Protein AF-A5DHB1-F1 (afdb_monomer_lite)

Foldseek 3Di:
DEAAAAAADPVRVVVVCVPDPDDPDPPPDDPRNHHDHVGPLVVLLVQLVVQLVCCVVPVVVQQQHKDKYKHQDPVSVVSNVVSVVVCVVVLSFVDKAKAWDDDPPDPRIMIMIMTGRYPNDDPPPDGPDWPFDQQVPCPVQLVVVVVVLVVVCCVLCVVWPWDWDDDPFKTKTKTQDLCLDPVNVVCVVVSHDDDGHPIWIWMDGNTGIDGPDHDDVVSVVSVVVSSVVSSVVVVVVVVVVVVPDPDDDDDDDDDDD

Structure (mmCIF, N/CA/C/O backbone):
data_AF-A5DHB1-F1
#
_entry.id   AF-A5DHB1-F1
#
loop_
_atom_site.group_PDB
_atom_site.id
_atom_site.type_symbol
_atom_site.label_atom_id
_atom_site.label_alt_id
_atom_site.label_comp_id
_atom_site.label_asym_id
_atom_site.label_entity_id
_atom_site.label_seq_id
_atom_site.pdbx_PDB_ins_code
_atom_site.Cartn_x
_atom_site.Cartn_y
_atom_site.Cartn_z
_atom_site.occupancy
_atom_site.B_iso_or_equiv
_atom_site.auth_seq_id
_atom_site.auth_comp_id
_atom_site.auth_asym_id
_atom_site.auth_atom_id
_atom_site.pdbx_PDB_model_num
ATOM 1 N N . MET A 1 1 ? -12.500 7.933 2.854 1.00 89.75 1 MET A N 1
ATOM 2 C CA . MET A 1 1 ? -11.060 8.188 3.072 1.00 89.75 1 MET A CA 1
ATOM 3 C C . MET A 1 1 ? -10.848 8.596 4.517 1.00 89.75 1 MET A C 1
ATOM 5 O O . MET A 1 1 ? -11.745 9.217 5.072 1.00 89.75 1 MET A O 1
ATOM 9 N N . CYS A 1 2 ? -9.705 8.264 5.112 1.00 93.06 2 CYS A N 1
ATOM 10 C CA . CYS A 1 2 ? -9.380 8.614 6.493 1.00 93.06 2 CYS A CA 1
ATOM 11 C C . CYS A 1 2 ? -7.893 8.984 6.638 1.00 93.06 2 CYS A C 1
ATOM 13 O O . CYS A 1 2 ? -7.046 8.437 5.930 1.00 93.06 2 CYS A O 1
ATOM 15 N N . ASN A 1 3 ? -7.576 9.901 7.551 1.00 92.69 3 ASN A N 1
ATOM 16 C CA . ASN A 1 3 ? -6.234 10.062 8.101 1.00 92.69 3 ASN A CA 1
ATOM 17 C C . ASN A 1 3 ? -6.285 9.564 9.555 1.00 92.69 3 ASN A C 1
ATOM 19 O O . ASN A 1 3 ? -6.873 10.260 10.380 1.00 92.69 3 ASN A O 1
ATOM 23 N N . PRO A 1 4 ? -5.767 8.362 9.850 1.00 93.62 4 PRO A N 1
ATOM 24 C CA .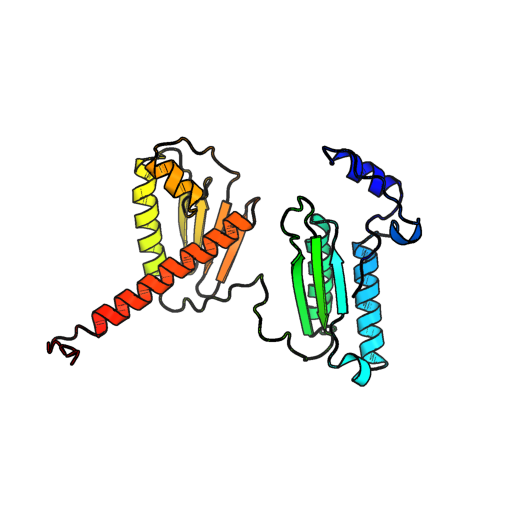 PRO A 1 4 ? -5.973 7.726 11.143 1.00 93.62 4 PRO A CA 1
ATOM 25 C C . PRO A 1 4 ? -5.082 8.362 12.219 1.00 93.62 4 PRO A C 1
ATOM 27 O O . PRO A 1 4 ? -4.041 8.934 11.881 1.00 93.62 4 PRO A O 1
ATOM 30 N N . PRO A 1 5 ? -5.420 8.208 13.510 1.00 93.69 5 PRO A N 1
ATOM 31 C CA . PRO A 1 5 ? -4.483 8.486 14.589 1.00 93.69 5 PRO A CA 1
ATOM 32 C C . PRO A 1 5 ? -3.247 7.590 14.460 1.00 93.69 5 PRO A C 1
ATOM 34 O O . PRO A 1 5 ? -3.352 6.393 14.185 1.00 93.69 5 PRO A O 1
ATOM 37 N N . PHE A 1 6 ? -2.051 8.163 14.611 1.00 88.88 6 PHE A N 1
ATOM 38 C CA . PHE A 1 6 ? -0.815 7.434 14.300 1.00 88.88 6 PHE A CA 1
ATOM 39 C C . PHE A 1 6 ? -0.309 6.574 15.455 1.00 88.88 6 PHE A C 1
ATOM 41 O O . PHE A 1 6 ? 0.291 5.522 15.219 1.00 88.88 6 PHE A O 1
ATOM 48 N N . TYR A 1 7 ? -0.516 7.032 16.685 1.00 90.31 7 TYR A N 1
ATOM 49 C CA . TYR A 1 7 ? 0.179 6.516 17.857 1.00 90.31 7 TYR A CA 1
ATOM 50 C C . TYR A 1 7 ? -0.763 5.716 18.748 1.00 90.31 7 TYR A C 1
ATOM 52 O O . TYR A 1 7 ? -1.957 5.993 18.807 1.00 90.31 7 TYR A O 1
ATOM 60 N N . ALA A 1 8 ? -0.226 4.729 19.461 1.00 89.69 8 ALA A N 1
ATOM 61 C CA . ALA A 1 8 ? -1.024 3.983 20.433 1.00 89.69 8 ALA A CA 1
ATOM 62 C C . ALA A 1 8 ? -1.360 4.826 21.677 1.00 89.69 8 ALA A C 1
ATOM 64 O O . ALA A 1 8 ? -2.456 4.763 22.221 1.00 89.69 8 ALA A O 1
ATOM 65 N N . ASN A 1 9 ? -0.380 5.607 22.131 1.00 89.62 9 ASN A N 1
ATOM 66 C CA . ASN A 1 9 ? -0.419 6.438 23.329 1.00 89.62 9 ASN A CA 1
ATOM 67 C C . ASN A 1 9 ? 0.766 7.427 23.306 1.00 89.62 9 ASN A C 1
ATOM 69 O O . ASN A 1 9 ? 1.543 7.469 22.342 1.00 89.62 9 ASN A O 1
ATOM 73 N N . SER A 1 10 ? 0.909 8.226 24.367 1.00 88.19 10 SER A N 1
ATOM 74 C CA . SER A 1 10 ? 2.004 9.191 24.532 1.00 88.19 10 SER A CA 1
ATOM 75 C C . SER A 1 10 ? 3.393 8.554 24.479 1.00 88.19 10 SER A C 1
ATOM 77 O O . SER A 1 10 ? 4.313 9.163 23.933 1.00 88.19 10 SER A O 1
ATOM 79 N N . ASP A 1 11 ? 3.545 7.334 24.993 1.00 84.06 11 ASP A N 1
ATOM 80 C CA . ASP A 1 11 ? 4.838 6.648 25.058 1.00 84.06 11 ASP A CA 1
ATOM 81 C C . ASP A 1 11 ? 5.291 6.194 23.666 1.00 84.06 11 ASP A C 1
ATOM 83 O O . ASP A 1 11 ? 6.444 6.396 23.293 1.00 84.06 11 ASP A O 1
ATOM 87 N N . ASP A 1 12 ? 4.374 5.678 22.840 1.00 79.06 12 ASP A N 1
ATOM 88 C CA . ASP A 1 12 ? 4.650 5.338 21.436 1.00 79.06 12 ASP A CA 1
ATOM 89 C C . ASP A 1 12 ? 5.078 6.579 20.631 1.00 79.06 12 ASP A C 1
ATOM 91 O O . ASP A 1 12 ? 6.031 6.532 19.844 1.00 79.06 12 ASP A O 1
ATOM 95 N N . LEU A 1 13 ? 4.433 7.728 20.867 1.00 84.44 13 LEU A N 1
ATOM 96 C CA . LEU A 1 13 ? 4.868 9.006 20.298 1.00 84.44 13 LEU A CA 1
ATOM 97 C C . LEU A 1 13 ? 6.278 9.383 20.777 1.00 84.44 13 LEU A C 1
ATOM 99 O O . LEU A 1 13 ? 7.116 9.773 19.955 1.00 84.44 13 LEU 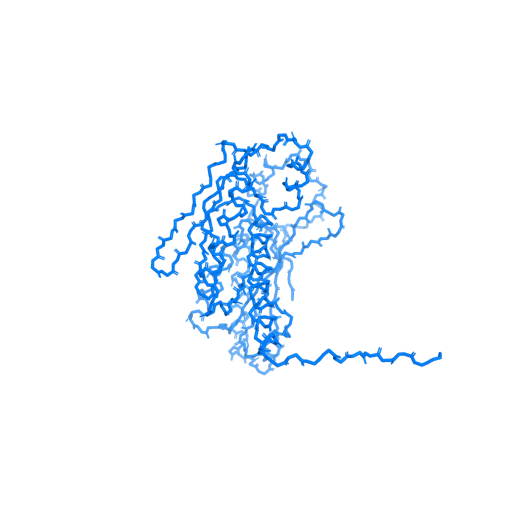A O 1
ATOM 103 N N . TYR A 1 14 ? 6.543 9.267 22.079 1.00 80.81 14 TYR A N 1
ATOM 104 C CA . TYR A 1 14 ? 7.833 9.598 22.677 1.00 80.81 14 TYR A CA 1
ATOM 105 C C . TYR A 1 14 ? 8.960 8.724 22.114 1.00 80.81 14 TYR A C 1
ATOM 107 O O . TYR A 1 14 ? 9.941 9.262 21.597 1.00 80.81 14 TYR A O 1
ATOM 115 N N . GLU A 1 15 ? 8.807 7.401 22.098 1.00 74.25 15 GLU A N 1
ATOM 116 C CA . GLU A 1 15 ? 9.799 6.477 21.537 1.00 74.25 15 GLU A CA 1
ATOM 117 C C . GLU A 1 15 ? 10.091 6.779 20.065 1.00 74.25 15 GLU A C 1
ATOM 119 O O . GLU A 1 15 ? 11.245 6.849 19.643 1.00 74.25 15 GLU A O 1
ATOM 124 N N . ARG A 1 16 ? 9.057 7.063 19.269 1.00 73.31 16 ARG A N 1
ATOM 125 C CA . ARG A 1 16 ? 9.223 7.421 17.852 1.00 73.31 16 ARG A CA 1
ATOM 126 C C . ARG A 1 16 ? 9.871 8.781 17.649 1.00 73.31 16 ARG A C 1
ATOM 128 O O . ARG A 1 16 ? 10.469 9.010 16.596 1.00 73.31 16 ARG A O 1
ATOM 135 N N . SER A 1 17 ? 9.743 9.691 18.612 1.00 74.12 17 SER A N 1
ATOM 136 C CA . SER A 1 17 ? 10.384 11.003 18.554 1.00 74.12 17 SER A CA 1
ATOM 137 C C . SER A 1 17 ? 11.907 10.903 18.686 1.00 74.12 17 SER A C 1
ATOM 139 O O . SER A 1 17 ? 12.605 11.666 18.024 1.00 74.12 17 SER A O 1
ATOM 141 N N . LYS A 1 18 ? 12.426 9.896 19.409 1.00 71.88 18 LYS A N 1
ATOM 142 C CA . LYS A 1 18 ? 13.873 9.656 19.580 1.00 71.88 18 LYS A CA 1
ATOM 143 C C . LYS A 1 18 ? 14.604 9.380 18.264 1.00 71.88 18 LYS A C 1
ATOM 145 O O . LYS A 1 18 ? 15.783 9.684 18.139 1.00 71.88 18 LYS A O 1
ATOM 150 N N . PHE A 1 19 ? 13.904 8.830 17.272 1.00 65.56 19 PHE A N 1
ATOM 151 C CA . PHE A 1 19 ? 14.464 8.510 15.954 1.00 65.56 19 PHE A CA 1
ATOM 152 C C . PHE A 1 19 ? 14.357 9.664 14.943 1.00 65.56 19 PHE A C 1
ATOM 154 O O . PHE A 1 19 ? 14.727 9.500 13.778 1.00 65.56 19 PHE A O 1
ATOM 161 N N . LYS A 1 20 ? 13.817 10.823 15.343 1.00 65.31 20 LYS A N 1
ATOM 162 C CA . LYS A 1 20 ? 13.715 12.008 14.485 1.00 65.31 20 LYS A CA 1
ATOM 163 C C . LYS A 1 20 ? 14.906 12.930 14.755 1.00 65.31 20 LYS A C 1
ATOM 165 O O . LYS A 1 20 ? 15.062 13.443 15.853 1.00 65.31 20 LYS A O 1
ATOM 170 N N . ASN A 1 21 ? 15.709 13.190 13.721 1.00 55.44 21 ASN A N 1
ATOM 171 C CA . ASN A 1 21 ? 16.880 14.080 13.799 1.00 55.44 21 ASN A CA 1
ATOM 172 C C . ASN A 1 21 ? 16.522 15.574 13.935 1.00 55.44 21 ASN A C 1
ATOM 174 O O . ASN A 1 21 ? 17.407 16.407 14.108 1.00 55.44 21 ASN A O 1
ATOM 178 N N . SER A 1 22 ? 15.241 15.929 13.832 1.00 54.84 22 SER A N 1
ATOM 179 C CA . SER A 1 22 ? 14.741 17.289 14.011 1.00 54.84 22 SER A CA 1
ATOM 180 C C . SER A 1 22 ? 13.508 17.279 14.908 1.00 54.84 22 SER A C 1
ATOM 182 O O . SER A 1 22 ? 12.682 16.362 14.830 1.00 54.84 22 SER A O 1
ATOM 184 N N . LYS A 1 23 ? 13.360 18.321 15.740 1.00 51.44 23 LYS A N 1
ATOM 185 C CA . LYS A 1 23 ? 12.094 18.575 16.436 1.00 51.44 23 LYS A CA 1
ATOM 186 C C . LYS A 1 23 ? 10.990 18.664 15.372 1.00 51.44 23 LYS A C 1
ATOM 188 O O . LYS A 1 23 ? 11.165 19.402 14.399 1.00 51.44 23 LYS A O 1
ATOM 193 N N . PRO A 1 24 ? 9.894 17.897 15.493 1.00 54.84 24 PRO A N 1
ATOM 194 C CA . PRO A 1 24 ? 8.718 18.131 14.667 1.00 54.84 24 PRO A CA 1
ATOM 195 C C . PRO A 1 24 ? 8.282 19.593 14.821 1.00 54.84 24 PRO A C 1
ATOM 197 O O . PRO A 1 24 ? 8.441 20.154 15.906 1.00 54.84 24 PRO A O 1
ATOM 200 N N . ASN A 1 25 ? 7.691 20.185 13.778 1.00 58.06 25 ASN A N 1
ATOM 201 C CA . ASN A 1 25 ? 6.828 21.351 13.991 1.00 58.06 25 ASN A CA 1
ATOM 202 C C . ASN A 1 25 ? 5.826 20.992 15.099 1.00 58.06 25 ASN A C 1
ATOM 204 O O . ASN A 1 25 ? 5.400 19.833 15.161 1.00 58.06 25 ASN A O 1
ATOM 208 N N . GLU A 1 26 ? 5.501 21.944 15.976 1.00 57.06 26 GLU A N 1
ATOM 209 C CA . GLU A 1 26 ? 4.575 21.710 17.086 1.00 57.06 26 GLU A CA 1
ATOM 210 C C . GLU A 1 26 ? 3.330 20.960 16.595 1.00 57.06 26 GLU A C 1
ATOM 212 O O . GLU A 1 26 ? 2.675 21.358 15.628 1.00 57.06 26 GLU A O 1
ATOM 217 N N . LEU A 1 27 ? 3.055 19.812 17.219 1.00 63.75 27 LEU A N 1
ATOM 218 C CA . LEU A 1 27 ? 1.886 18.999 16.906 1.00 63.75 27 LEU A CA 1
ATOM 219 C C . LEU A 1 27 ? 0.672 19.669 17.553 1.00 63.75 27 LEU A C 1
ATOM 221 O O . LEU A 1 27 ? 0.358 19.408 18.709 1.00 63.75 27 LEU A O 1
ATOM 225 N N . LEU A 1 28 ? 0.005 20.546 16.806 1.00 69.56 28 LEU A N 1
ATOM 226 C CA . LEU A 1 28 ? -1.249 21.190 17.204 1.00 69.56 28 LEU A CA 1
ATOM 227 C C . LEU A 1 28 ? -2.453 20.282 16.884 1.00 69.56 28 LEU A C 1
ATOM 229 O O . LEU A 1 28 ? -3.329 20.672 16.119 1.00 69.56 28 LEU A O 1
ATOM 233 N N . SER A 1 29 ? -2.475 19.057 17.417 1.00 78.31 29 SER A N 1
ATOM 234 C CA . SER A 1 29 ? -3.599 18.122 17.238 1.00 78.31 29 SER A CA 1
ATOM 235 C C . SER A 1 29 ? -4.203 17.699 18.569 1.00 78.31 29 SER A C 1
ATOM 237 O O . SER A 1 29 ? -3.537 17.685 19.604 1.00 78.31 29 SER A O 1
ATOM 239 N N . SER A 1 30 ? -5.486 17.347 18.535 1.00 84.81 30 SER A N 1
ATOM 240 C CA . SER A 1 30 ? -6.199 16.847 19.711 1.00 84.81 30 SER A CA 1
ATOM 241 C C . SER A 1 30 ? -5.788 15.411 20.064 1.00 84.81 30 SER A C 1
ATOM 243 O O . SER A 1 30 ? -5.258 14.673 19.233 1.00 84.81 30 SER A O 1
ATOM 245 N N . HIS A 1 31 ? -6.066 14.978 21.299 1.00 85.12 31 HIS A N 1
ATOM 246 C CA . HIS A 1 31 ? -5.728 13.624 21.754 1.00 85.12 31 HIS A CA 1
ATOM 247 C C . HIS A 1 31 ? -6.347 12.535 20.857 1.00 85.12 31 HIS A C 1
ATOM 249 O O . HIS A 1 31 ? -5.662 11.590 20.476 1.00 85.12 31 HIS A O 1
ATOM 255 N N . SER A 1 32 ? -7.608 12.700 20.451 1.00 85.94 32 SER A N 1
ATOM 256 C CA . SER A 1 32 ? -8.320 11.754 19.579 1.00 85.94 32 SER A CA 1
ATOM 257 C C . SER A 1 32 ? -7.815 11.738 18.133 1.00 85.94 32 SER A C 1
ATOM 259 O O . SER A 1 32 ? -7.990 10.741 17.442 1.00 85.94 32 SER A O 1
ATOM 261 N N . GLU A 1 33 ? -7.173 12.808 17.661 1.00 88.50 33 GLU A N 1
ATOM 262 C CA . GLU A 1 33 ? -6.503 12.828 16.352 1.00 88.50 33 GLU A CA 1
ATOM 263 C C . GLU A 1 33 ? -5.116 12.180 16.393 1.00 88.50 33 GLU A C 1
ATOM 265 O O . GLU A 1 33 ? -4.576 11.787 15.359 1.00 88.50 33 GLU A O 1
ATOM 270 N N . MET A 1 34 ? -4.511 12.092 17.578 1.00 88.38 34 MET A N 1
ATOM 271 C CA . MET A 1 34 ? -3.147 11.600 17.750 1.00 88.38 34 MET A CA 1
ATOM 272 C C . MET A 1 34 ? -3.093 10.130 18.149 1.00 88.38 34 MET A C 1
ATOM 274 O O . MET A 1 34 ? -2.202 9.416 17.674 1.00 88.38 34 MET A O 1
ATOM 278 N N . PHE A 1 35 ? -4.025 9.691 18.998 1.00 93.25 35 PHE A N 1
ATOM 279 C CA . PHE A 1 35 ? -3.964 8.399 19.665 1.00 93.25 35 PHE A CA 1
ATOM 280 C C . PHE A 1 35 ? -5.169 7.510 19.366 1.00 93.25 35 PHE A C 1
ATOM 282 O O . PHE A 1 35 ? -6.308 7.969 19.299 1.00 93.25 35 PHE A O 1
ATOM 289 N N . TYR A 1 36 ? -4.898 6.218 19.223 1.00 96.12 36 TYR A N 1
ATOM 290 C CA . TYR A 1 36 ? -5.902 5.165 19.154 1.00 96.12 36 TYR A CA 1
ATOM 291 C C . TYR A 1 36 ? -5.341 3.895 19.781 1.00 96.12 36 TYR A C 1
ATOM 293 O O . TYR A 1 36 ? -4.160 3.613 19.606 1.00 96.12 36 TYR A O 1
ATOM 301 N N . GLU A 1 37 ? -6.146 3.104 20.485 1.00 94.25 37 GLU A N 1
ATOM 302 C CA . GLU A 1 37 ? -5.657 1.863 21.092 1.00 94.25 37 GLU A CA 1
ATOM 303 C C . GLU A 1 37 ? -5.107 0.904 20.016 1.00 94.25 37 GLU A C 1
ATOM 305 O O . GLU A 1 37 ? -5.756 0.625 19.013 1.00 94.25 37 GLU A O 1
ATOM 310 N N . GLY A 1 38 ? -3.857 0.449 20.167 1.00 92.19 38 GLY A N 1
ATOM 311 C CA . GLY A 1 38 ? -3.154 -0.328 19.130 1.00 92.19 38 GLY A CA 1
ATOM 312 C C . GLY A 1 38 ? -2.619 0.498 17.941 1.00 92.19 38 GLY A C 1
ATOM 313 O O . GLY A 1 38 ? -1.968 -0.047 17.042 1.00 92.19 38 GLY A O 1
ATOM 314 N N . GLY A 1 39 ? -2.826 1.816 17.964 1.00 94.56 39 GLY A N 1
ATOM 315 C CA . GLY A 1 39 ? -2.309 2.803 17.022 1.00 94.56 39 GLY A CA 1
ATOM 316 C C . GLY A 1 39 ? -2.884 2.681 15.614 1.00 94.56 39 GLY A C 1
ATOM 317 O O . GLY A 1 39 ? -3.902 2.034 15.371 1.00 94.56 39 GLY A O 1
ATOM 318 N N . GLU A 1 40 ? -2.171 3.275 14.657 1.00 95.25 40 GLU A N 1
ATOM 319 C CA . GLU A 1 40 ? -2.578 3.340 13.247 1.00 95.25 40 GLU A CA 1
ATOM 320 C C . GLU A 1 40 ? -2.972 1.986 12.646 1.00 95.25 40 GLU A C 1
ATOM 322 O O . GLU A 1 40 ? -3.914 1.892 11.863 1.00 95.25 40 GLU A O 1
ATOM 327 N N . VAL A 1 41 ? -2.234 0.925 12.986 1.00 95.12 41 VAL A N 1
ATOM 328 C CA . VAL A 1 41 ? -2.478 -0.407 12.416 1.00 95.12 41 VAL A CA 1
ATOM 329 C C . VAL A 1 41 ? -3.812 -0.956 12.892 1.00 95.12 41 VAL A C 1
ATOM 331 O O . VAL A 1 41 ? -4.543 -1.511 12.076 1.00 95.12 41 VAL A O 1
ATOM 334 N N . GLN A 1 42 ? -4.114 -0.827 14.185 1.00 97.88 42 GLN A N 1
ATOM 335 C CA . GLN A 1 42 ? -5.364 -1.335 14.738 1.00 97.88 42 GLN A CA 1
ATOM 336 C C . GLN A 1 42 ? -6.548 -0.539 14.194 1.00 97.88 42 GLN A C 1
ATOM 338 O O . GLN A 1 42 ? -7.462 -1.136 13.643 1.00 97.88 42 GLN A O 1
ATOM 343 N N . PHE A 1 43 ? -6.441 0.790 14.164 1.00 97.88 43 PHE A N 1
ATOM 344 C CA . PHE A 1 43 ? -7.468 1.645 13.574 1.00 97.88 43 PHE A CA 1
ATOM 345 C C . PHE A 1 43 ? -7.808 1.260 12.123 1.00 97.88 43 PHE A C 1
ATOM 347 O O . PHE A 1 43 ? -8.972 1.191 11.735 1.00 97.88 43 PHE A O 1
ATOM 354 N N . ILE A 1 44 ? -6.794 0.983 11.291 1.00 97.94 44 ILE A N 1
ATOM 355 C CA . ILE A 1 44 ? -7.015 0.563 9.897 1.00 97.94 44 ILE A CA 1
ATOM 356 C C . ILE A 1 44 ? -7.650 -0.835 9.818 1.00 97.94 44 ILE A C 1
ATOM 358 O O . ILE A 1 44 ? -8.445 -1.080 8.910 1.00 97.94 44 ILE A O 1
ATOM 362 N N . LYS A 1 45 ? -7.319 -1.750 10.738 1.00 98.19 45 LYS A N 1
ATOM 363 C CA . LYS A 1 45 ? -7.976 -3.065 10.823 1.00 98.19 45 LYS A CA 1
ATOM 364 C C . LYS A 1 45 ? -9.449 -2.922 11.190 1.00 98.19 45 LYS A C 1
ATOM 366 O O . LYS A 1 45 ? -10.282 -3.543 10.540 1.00 98.19 45 LYS A O 1
ATOM 371 N N . ASP A 1 46 ? -9.764 -2.048 12.136 1.00 98.31 46 ASP A N 1
ATOM 372 C CA . ASP A 1 46 ? -11.142 -1.804 12.554 1.00 98.31 46 ASP A CA 1
ATOM 373 C C . ASP A 1 46 ? -11.945 -1.163 11.411 1.00 98.31 46 ASP A C 1
ATOM 375 O O . ASP A 1 46 ? -13.030 -1.632 11.077 1.00 98.31 46 ASP A O 1
ATOM 379 N N . LEU A 1 47 ? -11.357 -0.201 10.681 1.00 97.62 47 LEU A N 1
ATOM 380 C CA . LEU A 1 47 ? -11.947 0.332 9.443 1.00 97.62 47 LEU A CA 1
ATOM 381 C C . LEU A 1 47 ? -12.200 -0.752 8.385 1.00 97.62 47 LEU A C 1
ATOM 383 O O . LEU A 1 47 ? -13.191 -0.694 7.650 1.00 97.62 47 LEU A O 1
ATOM 387 N N . LEU A 1 48 ? -11.281 -1.709 8.245 1.00 97.94 48 LEU A N 1
ATOM 388 C CA . LEU A 1 48 ? -11.435 -2.825 7.320 1.00 97.94 48 LEU A CA 1
ATOM 389 C C . LEU A 1 48 ? -12.611 -3.712 7.747 1.00 97.94 48 LEU A C 1
ATOM 391 O O . LEU A 1 48 ? -13.475 -4.001 6.916 1.00 97.94 48 LEU A O 1
ATOM 395 N N . ASP A 1 49 ? -12.688 -4.092 9.017 1.00 98.12 49 ASP A N 1
ATOM 396 C CA . ASP A 1 49 ? -13.769 -4.924 9.543 1.00 98.12 49 ASP A CA 1
ATOM 397 C C . ASP A 1 49 ? -15.135 -4.227 9.448 1.00 98.12 49 ASP A C 1
ATOM 399 O O . ASP A 1 49 ? -16.098 -4.830 8.958 1.00 98.12 49 ASP A O 1
ATOM 403 N N . ASP A 1 50 ? -15.204 -2.937 9.777 1.00 97.62 50 ASP A N 1
ATOM 404 C CA . ASP A 1 50 ? -16.404 -2.113 9.618 1.00 97.62 50 ASP A CA 1
ATOM 405 C C . ASP A 1 50 ? -16.845 -2.031 8.156 1.00 97.62 50 ASP A C 1
ATOM 407 O O . ASP A 1 50 ? -18.029 -2.175 7.848 1.00 97.62 50 ASP A O 1
ATOM 411 N N . SER A 1 51 ? -15.902 -1.869 7.223 1.00 96.38 51 SER A N 1
ATOM 412 C CA . SER A 1 51 ? -16.221 -1.837 5.792 1.00 96.38 51 SER A CA 1
ATOM 413 C C . SER A 1 51 ? -16.786 -3.168 5.283 1.00 96.38 51 SER A C 1
ATOM 415 O O . SER A 1 51 ? -17.698 -3.187 4.454 1.00 96.38 51 SER A O 1
ATOM 417 N N . ILE A 1 52 ? -16.285 -4.293 5.806 1.00 96.56 52 ILE A N 1
ATOM 418 C CA . ILE A 1 52 ? -16.761 -5.637 5.467 1.00 96.56 52 ILE A CA 1
ATOM 419 C C . ILE A 1 52 ? -18.159 -5.856 6.045 1.00 96.56 52 ILE A C 1
ATOM 421 O O . ILE A 1 52 ? -19.026 -6.404 5.361 1.00 96.56 52 ILE A O 1
ATOM 425 N N . LYS A 1 53 ? -18.398 -5.427 7.288 1.00 97.56 53 LYS A N 1
ATOM 426 C CA . LYS A 1 53 ? -19.722 -5.471 7.915 1.00 97.56 53 LYS A CA 1
ATOM 427 C C . LYS A 1 53 ? -20.723 -4.623 7.131 1.00 97.56 53 LYS A C 1
ATOM 429 O O . LYS A 1 53 ? -21.773 -5.131 6.745 1.00 97.56 53 LYS A O 1
ATOM 434 N N . LEU A 1 54 ? -20.352 -3.390 6.789 1.00 96.00 54 LEU A N 1
ATOM 435 C CA . LEU A 1 54 ? -21.175 -2.491 5.986 1.00 96.00 54 LEU A CA 1
ATOM 436 C C . LEU A 1 54 ? -21.506 -3.089 4.613 1.00 96.00 54 LEU A C 1
ATOM 438 O O . LEU A 1 54 ? -22.634 -2.958 4.152 1.00 96.00 54 LEU A O 1
ATOM 442 N N . ALA A 1 55 ? -20.567 -3.791 3.975 1.00 93.94 55 ALA A N 1
ATOM 443 C CA . ALA A 1 55 ? -20.819 -4.470 2.706 1.00 93.94 55 ALA A CA 1
ATOM 444 C C . ALA A 1 55 ? -21.805 -5.637 2.812 1.00 93.94 55 ALA A C 1
ATOM 446 O O . ALA A 1 55 ? -22.532 -5.904 1.857 1.00 93.94 55 ALA A O 1
ATOM 447 N N . LYS A 1 56 ? -21.861 -6.319 3.962 1.00 94.12 56 LYS A N 1
ATOM 448 C CA . LYS A 1 56 ? -22.873 -7.352 4.223 1.00 94.12 56 LYS A CA 1
ATOM 449 C C . LYS A 1 56 ? -24.250 -6.742 4.468 1.00 94.12 56 LYS A C 1
ATOM 451 O O . LYS A 1 56 ? -25.238 -7.266 3.972 1.00 94.12 56 LYS A O 1
ATOM 456 N N . GLU A 1 57 ? -24.307 -5.651 5.227 1.00 96.75 57 GLU A N 1
ATOM 457 C CA . GLU A 1 57 ? -25.564 -5.003 5.615 1.00 96.75 57 GLU A CA 1
ATOM 458 C C . GLU A 1 57 ? -26.168 -4.156 4.487 1.00 96.75 57 GLU A C 1
ATOM 460 O O . GLU A 1 57 ? -27.387 -4.089 4.344 1.00 96.75 57 GLU A O 1
ATOM 465 N N . LYS A 1 58 ? -25.326 -3.493 3.686 1.00 94.94 58 LYS A N 1
ATOM 466 C CA . LYS A 1 58 ? -25.722 -2.517 2.658 1.00 94.94 58 LYS A CA 1
ATOM 467 C C . LYS A 1 58 ? -24.926 -2.701 1.354 1.00 94.94 58 LYS A C 1
ATOM 469 O O . LYS A 1 58 ? -24.224 -1.779 0.928 1.00 94.94 58 LYS A O 1
ATOM 474 N N . PRO A 1 59 ? -25.030 -3.864 0.684 1.00 89.88 59 PRO A N 1
ATOM 475 C CA . PRO A 1 59 ? -24.205 -4.195 -0.481 1.00 89.88 59 PRO A CA 1
ATOM 476 C C . PRO A 1 59 ? -24.362 -3.201 -1.638 1.00 89.88 59 PRO A C 1
ATOM 478 O O . PRO A 1 59 ? -23.365 -2.767 -2.211 1.00 89.88 59 PRO A O 1
ATOM 481 N N . GLU A 1 60 ? -25.586 -2.765 -1.950 1.00 88.88 60 GLU A N 1
ATOM 482 C CA . GLU A 1 60 ? -25.819 -1.815 -3.050 1.00 88.88 60 GLU A CA 1
ATOM 483 C C . GLU A 1 60 ? -25.199 -0.436 -2.784 1.00 88.88 60 GLU A C 1
ATOM 485 O O . GLU A 1 60 ? -24.756 0.226 -3.719 1.00 88.88 60 GLU A O 1
ATOM 490 N N . THR A 1 61 ? -25.084 -0.021 -1.516 1.00 89.12 61 THR A N 1
ATOM 491 C CA . THR A 1 61 ? -24.449 1.253 -1.146 1.00 89.12 61 THR A CA 1
ATOM 492 C C . THR A 1 61 ? -22.951 1.245 -1.426 1.00 89.12 61 THR A C 1
ATOM 494 O O . THR A 1 61 ? -22.395 2.269 -1.811 1.00 89.12 61 THR A O 1
ATOM 497 N N . VAL A 1 62 ? -22.285 0.105 -1.232 1.00 88.06 62 VAL A N 1
ATOM 498 C CA . VAL A 1 62 ? -20.818 0.022 -1.289 1.00 88.06 62 VAL A CA 1
ATOM 499 C C . VAL A 1 62 ? -20.290 -0.709 -2.523 1.00 88.06 62 VAL A C 1
ATOM 501 O O . VAL A 1 62 ? -19.078 -0.808 -2.711 1.00 88.06 62 VAL A O 1
ATOM 504 N N . LYS A 1 63 ? -21.180 -1.185 -3.401 1.00 81.12 63 LYS A N 1
ATOM 505 C CA . LYS A 1 63 ? -20.877 -1.936 -4.633 1.00 81.12 63 LYS A CA 1
ATOM 506 C C . LYS A 1 63 ? -19.830 -1.283 -5.528 1.00 81.12 63 LYS A C 1
ATOM 508 O O . LYS A 1 63 ? -19.033 -1.987 -6.145 1.00 81.12 63 LYS A O 1
ATOM 513 N N . THR A 1 64 ? -19.826 0.045 -5.590 1.00 81.94 64 THR A N 1
ATOM 514 C CA . THR A 1 64 ? -18.901 0.854 -6.399 1.00 81.94 64 THR A CA 1
ATOM 515 C C . THR A 1 64 ? -17.915 1.654 -5.545 1.00 81.94 64 THR A C 1
ATOM 517 O O . THR A 1 64 ? -17.243 2.553 -6.050 1.00 81.94 64 THR A O 1
ATOM 520 N N . CYS A 1 65 ? -17.823 1.361 -4.245 1.00 87.81 65 CYS A N 1
ATOM 521 C CA . CYS A 1 65 ? -17.001 2.116 -3.311 1.00 87.81 65 CYS A CA 1
ATOM 522 C C . CYS A 1 65 ? -15.592 1.540 -3.159 1.00 87.81 65 CYS A C 1
ATOM 524 O O . CYS A 1 65 ? -15.342 0.332 -3.242 1.00 87.81 65 CYS A O 1
ATOM 526 N N . TRP A 1 66 ? -14.679 2.460 -2.859 1.00 90.25 66 TRP A N 1
ATOM 527 C CA . TRP A 1 66 ? -13.355 2.174 -2.338 1.00 90.25 66 TRP A CA 1
ATOM 528 C C . TRP A 1 66 ? -13.227 2.793 -0.955 1.00 90.25 66 TRP A C 1
ATOM 530 O O . TRP A 1 66 ? -13.445 3.992 -0.769 1.00 90.25 66 TRP A O 1
ATOM 540 N N . PHE A 1 67 ? -12.847 1.966 0.005 1.00 95.25 67 PHE A N 1
ATOM 541 C CA . PHE A 1 67 ? -12.450 2.411 1.330 1.00 95.25 67 PHE A CA 1
ATOM 542 C C . PHE A 1 67 ? -10.964 2.736 1.290 1.00 95.25 67 PHE A C 1
ATOM 544 O O . PHE A 1 67 ? -10.208 2.093 0.561 1.00 95.25 67 PHE A O 1
ATOM 551 N N . SER A 1 68 ? -10.537 3.762 2.022 1.00 95.56 68 SER A N 1
ATOM 552 C CA . SER A 1 68 ? -9.138 4.181 2.011 1.00 95.56 68 SER A CA 1
ATOM 553 C C . SER A 1 68 ? -8.717 4.858 3.303 1.00 95.56 68 SER A C 1
ATOM 555 O O . SER A 1 68 ? -9.517 5.541 3.948 1.00 95.56 68 SER A O 1
ATOM 557 N N . SER A 1 69 ? -7.437 4.704 3.633 1.00 96.75 69 SER A N 1
ATOM 558 C CA . SER A 1 69 ? -6.787 5.336 4.777 1.00 96.75 69 SER A CA 1
ATOM 559 C C . SER A 1 69 ? -5.357 5.748 4.432 1.00 96.75 69 SER A C 1
ATOM 561 O O . SER A 1 69 ? -4.682 5.085 3.642 1.00 96.75 69 SER A O 1
ATOM 563 N N . GLN A 1 70 ? -4.874 6.832 5.032 1.00 95.12 70 GLN A N 1
ATOM 564 C CA . GLN A 1 70 ? -3.450 7.152 5.044 1.00 95.12 70 GLN A CA 1
ATOM 565 C C . GLN A 1 70 ? -2.701 6.189 5.980 1.00 95.12 70 GLN A C 1
ATOM 567 O O . GLN A 1 70 ? -3.270 5.673 6.938 1.00 95.12 70 GLN A O 1
ATOM 572 N N . ILE A 1 71 ? -1.423 5.965 5.686 1.00 93.94 71 ILE A N 1
ATOM 573 C CA . ILE A 1 71 ? -0.433 5.330 6.553 1.00 93.94 71 ILE A CA 1
ATOM 574 C C . ILE A 1 71 ? 0.723 6.331 6.703 1.00 93.94 71 ILE A C 1
ATOM 576 O O . ILE A 1 71 ? 1.461 6.628 5.755 1.00 93.94 71 ILE A O 1
ATOM 580 N N . GLY A 1 72 ? 0.847 6.917 7.886 1.00 89.56 72 GLY A N 1
ATOM 581 C CA . GLY A 1 72 ? 1.875 7.871 8.277 1.00 89.56 72 GLY A CA 1
ATOM 582 C C . GLY A 1 72 ? 3.202 7.214 8.642 1.00 89.56 72 GLY A C 1
ATOM 583 O O . GLY A 1 72 ? 4.258 7.825 8.457 1.00 89.56 72 GLY A O 1
ATOM 584 N N . ILE A 1 73 ? 3.177 5.964 9.111 1.00 86.25 73 ILE A N 1
ATOM 585 C CA . ILE A 1 73 ? 4.362 5.229 9.558 1.00 86.25 73 ILE A CA 1
ATOM 586 C C . ILE A 1 73 ? 4.740 4.166 8.522 1.00 86.25 73 ILE A C 1
ATOM 588 O O . ILE A 1 73 ? 4.060 3.159 8.355 1.00 86.25 73 ILE A O 1
ATOM 592 N N . ARG A 1 74 ? 5.902 4.320 7.876 1.00 83.69 74 ARG A N 1
ATOM 593 C CA . ARG A 1 74 ? 6.363 3.399 6.816 1.00 83.69 74 ARG A CA 1
ATOM 594 C C . ARG A 1 74 ? 6.371 1.923 7.227 1.00 83.69 74 ARG A C 1
ATOM 596 O O . ARG A 1 74 ? 6.025 1.061 6.426 1.00 83.69 74 ARG A O 1
ATOM 603 N N . SER A 1 75 ? 6.818 1.617 8.445 1.00 78.81 75 SER A N 1
ATOM 604 C CA . SER A 1 75 ? 6.894 0.233 8.931 1.00 78.81 75 SER A CA 1
ATOM 605 C C . SER A 1 75 ? 5.516 -0.405 9.131 1.00 78.81 75 SER A C 1
ATOM 607 O O . SER A 1 75 ? 5.420 -1.631 9.118 1.00 78.81 75 SER A O 1
ATOM 609 N N . ASN A 1 76 ? 4.451 0.394 9.248 1.00 87.81 76 ASN A N 1
ATOM 610 C CA . ASN A 1 76 ? 3.086 -0.106 9.377 1.00 87.81 76 ASN A CA 1
ATOM 611 C C . ASN A 1 76 ? 2.515 -0.615 8.047 1.00 87.81 76 ASN A C 1
ATOM 613 O O . ASN A 1 76 ? 1.622 -1.457 8.083 1.00 87.81 76 ASN A O 1
ATOM 617 N N . CYS A 1 77 ? 3.061 -0.208 6.891 1.00 84.50 77 CYS A N 1
ATOM 618 C CA . CYS A 1 77 ? 2.596 -0.679 5.580 1.00 84.50 77 CYS A CA 1
ATOM 619 C C . CYS A 1 77 ? 2.566 -2.211 5.487 1.00 84.50 77 CYS A C 1
ATOM 621 O O . CYS A 1 77 ? 1.569 -2.765 5.043 1.00 84.50 77 CYS A O 1
ATOM 623 N N . PHE A 1 78 ? 3.606 -2.897 5.976 1.00 80.38 78 PHE A N 1
ATOM 624 C CA . PHE A 1 78 ? 3.673 -4.365 5.953 1.00 80.38 78 PHE A CA 1
ATOM 625 C C . PHE A 1 78 ? 2.608 -5.023 6.840 1.00 80.38 78 PHE A C 1
ATOM 627 O O . PHE A 1 78 ? 2.032 -6.043 6.474 1.00 80.38 78 PHE A O 1
ATOM 634 N N . LYS A 1 79 ? 2.321 -4.430 8.006 1.00 83.44 79 LYS A N 1
ATOM 635 C CA . LYS A 1 79 ? 1.305 -4.947 8.936 1.00 83.44 79 LYS A CA 1
ATOM 636 C C . LYS A 1 79 ? -0.104 -4.783 8.361 1.00 83.44 79 LYS A C 1
ATOM 638 O O . LYS A 1 79 ? -0.912 -5.702 8.451 1.00 83.44 79 LYS A O 1
ATOM 643 N N . VAL A 1 80 ? -0.373 -3.632 7.744 1.00 91.44 80 VAL A N 1
ATOM 644 C CA . VAL A 1 80 ? -1.639 -3.351 7.050 1.00 91.44 80 VAL A CA 1
ATOM 645 C C . VAL A 1 80 ? -1.802 -4.259 5.828 1.00 91.44 80 VAL A C 1
ATOM 647 O O . VAL A 1 80 ? -2.871 -4.825 5.616 1.00 91.44 80 VAL A O 1
ATOM 650 N N . GLU A 1 81 ? -0.737 -4.458 5.052 1.00 87.38 81 GLU A N 1
ATOM 651 C CA . GLU A 1 81 ? -0.732 -5.372 3.909 1.00 87.38 81 GLU A CA 1
ATOM 652 C C . GLU A 1 81 ? -1.019 -6.823 4.321 1.00 87.38 81 GLU A C 1
ATOM 654 O O . GLU A 1 81 ? -1.794 -7.495 3.643 1.00 87.38 81 GLU A O 1
ATOM 659 N N . SER A 1 82 ? -0.458 -7.303 5.438 1.00 83.56 82 SER A N 1
ATOM 660 C CA . SER A 1 82 ? -0.774 -8.639 5.973 1.00 83.56 82 SER A CA 1
ATOM 661 C C . SER A 1 82 ? -2.267 -8.787 6.263 1.00 83.56 82 SER A C 1
ATOM 663 O O . SER A 1 82 ? -2.899 -9.704 5.744 1.00 83.56 82 SER A O 1
ATOM 665 N N . ALA A 1 83 ? -2.855 -7.834 6.995 1.00 92.69 83 ALA A N 1
ATOM 666 C CA . ALA A 1 83 ? -4.278 -7.863 7.340 1.00 92.69 83 ALA A CA 1
ATOM 667 C C . ALA A 1 83 ? -5.187 -7.861 6.095 1.00 92.69 83 ALA A C 1
ATOM 669 O O . ALA A 1 83 ? -6.180 -8.587 6.027 1.00 92.69 83 ALA A O 1
ATOM 670 N N . LEU A 1 84 ? -4.828 -7.089 5.065 1.00 94.06 84 LEU A N 1
ATOM 671 C CA . LEU A 1 84 ? -5.570 -7.061 3.802 1.00 94.06 84 LEU A CA 1
ATOM 672 C C . LEU A 1 84 ? -5.406 -8.350 2.995 1.00 94.06 84 LEU A C 1
ATOM 674 O O . LEU A 1 84 ? -6.371 -8.818 2.390 1.00 94.06 84 LEU A O 1
ATOM 678 N N . ASN A 1 85 ? -4.214 -8.948 2.989 1.00 87.44 85 ASN A N 1
ATOM 679 C CA . ASN A 1 85 ? -3.995 -10.249 2.364 1.00 87.44 85 ASN A CA 1
ATOM 680 C C . ASN A 1 85 ? -4.810 -11.348 3.052 1.00 87.44 85 ASN A C 1
ATOM 682 O O . ASN A 1 85 ? -5.433 -12.147 2.358 1.00 87.44 85 ASN A O 1
ATOM 686 N N . GLU A 1 86 ? -4.873 -11.354 4.384 1.00 87.62 86 GLU A N 1
ATOM 687 C CA . GLU A 1 86 ? -5.718 -12.269 5.160 1.00 87.62 86 GLU A CA 1
ATOM 688 C C . GLU A 1 86 ? -7.203 -12.082 4.815 1.00 87.62 86 GLU A C 1
ATOM 690 O O . GLU A 1 86 ? -7.895 -13.047 4.480 1.00 87.62 86 GLU A O 1
ATOM 695 N N . ALA A 1 87 ? -7.691 -10.837 4.787 1.00 95.62 87 ALA A N 1
ATOM 696 C CA . ALA A 1 87 ? -9.067 -10.532 4.396 1.00 95.62 87 ALA A CA 1
ATOM 697 C C . ALA A 1 87 ? -9.375 -10.955 2.949 1.00 95.62 87 ALA A C 1
ATOM 699 O O . ALA A 1 87 ? -10.459 -11.473 2.665 1.00 95.62 87 ALA A O 1
ATOM 700 N N . LYS A 1 88 ? -8.422 -10.776 2.028 1.00 89.94 88 LYS A N 1
ATOM 701 C CA . LYS A 1 88 ? -8.550 -11.190 0.627 1.00 89.94 88 LYS A CA 1
ATOM 702 C C . LYS A 1 88 ? -8.541 -12.711 0.475 1.00 89.94 88 LYS A C 1
ATOM 704 O O . LYS A 1 88 ? -9.362 -13.245 -0.265 1.00 89.94 88 LYS A O 1
ATOM 709 N N . ALA A 1 89 ? -7.658 -13.414 1.185 1.00 86.56 89 ALA A N 1
ATOM 710 C CA . ALA A 1 89 ? -7.605 -14.876 1.204 1.00 86.56 89 ALA A CA 1
ATOM 711 C C . ALA A 1 89 ? -8.910 -15.475 1.753 1.00 86.56 89 ALA A C 1
ATOM 713 O O . ALA A 1 89 ? -9.439 -16.434 1.192 1.00 86.56 89 ALA A O 1
ATOM 714 N N . ALA A 1 90 ? -9.491 -14.832 2.768 1.00 94.62 90 ALA A N 1
ATOM 715 C CA . ALA A 1 90 ? -10.814 -15.146 3.303 1.00 94.62 90 ALA A CA 1
ATOM 716 C C . ALA A 1 90 ? -11.983 -14.674 2.411 1.00 94.62 90 ALA A C 1
ATOM 718 O O . ALA A 1 90 ? -13.139 -14.786 2.814 1.00 94.62 90 ALA A O 1
ATOM 719 N N . LYS A 1 91 ? -11.706 -14.131 1.215 1.00 90.25 91 LYS A N 1
ATOM 720 C CA . LYS A 1 91 ? -12.691 -13.606 0.252 1.00 90.25 91 LYS A CA 1
ATOM 721 C C . LYS A 1 91 ? -13.620 -12.525 0.829 1.00 90.25 91 LYS A C 1
ATOM 723 O O . LYS A 1 91 ? -14.730 -12.343 0.338 1.00 90.25 91 LYS A O 1
ATOM 728 N N . LYS A 1 92 ? -13.176 -11.794 1.858 1.00 94.38 92 LYS A N 1
ATOM 729 C CA . LYS A 1 92 ? -13.914 -10.665 2.457 1.00 94.38 92 LYS A CA 1
ATOM 730 C C . LYS A 1 92 ? -13.734 -9.367 1.665 1.00 94.38 92 LYS A C 1
ATOM 732 O O . LYS A 1 92 ? -14.606 -8.506 1.686 1.00 94.38 92 LYS A O 1
ATOM 737 N N . ILE A 1 93 ? -12.609 -9.243 0.962 1.00 94.19 93 ILE A N 1
ATOM 738 C CA . ILE A 1 93 ? -12.332 -8.168 0.006 1.00 94.19 93 ILE A CA 1
ATOM 739 C C . ILE A 1 93 ? -11.895 -8.758 -1.334 1.00 94.19 93 ILE A C 1
ATOM 741 O O . ILE A 1 93 ? -11.344 -9.858 -1.393 1.00 94.19 93 ILE A O 1
ATOM 745 N N . THR A 1 94 ? -12.109 -8.023 -2.421 1.00 87.38 94 THR A N 1
ATOM 746 C CA . THR A 1 94 ? -11.748 -8.463 -3.780 1.00 87.38 94 THR A CA 1
ATOM 747 C C . THR A 1 94 ? -10.348 -7.997 -4.170 1.00 87.38 94 THR A C 1
ATOM 749 O O . THR A 1 94 ? -9.597 -8.706 -4.846 1.00 87.38 94 THR A O 1
ATOM 752 N N . GLN A 1 95 ? -9.972 -6.798 -3.732 1.00 85.44 95 GLN A N 1
ATOM 753 C CA . GLN A 1 95 ? -8.736 -6.130 -4.115 1.00 85.44 95 GLN A CA 1
ATOM 754 C C . GLN A 1 95 ? -8.355 -5.067 -3.088 1.00 85.44 95 GLN A C 1
ATOM 756 O O . GLN A 1 95 ? -9.207 -4.474 -2.425 1.00 85.44 95 GLN A O 1
ATOM 761 N N . PHE A 1 96 ? -7.057 -4.807 -3.010 1.00 91.56 96 PHE A N 1
ATOM 762 C CA . PHE A 1 96 ? -6.503 -3.690 -2.270 1.00 91.56 96 PHE A CA 1
ATOM 763 C C . PHE A 1 96 ? -5.253 -3.171 -2.976 1.00 91.56 96 PHE A C 1
ATOM 765 O O . PHE A 1 96 ? -4.705 -3.830 -3.867 1.00 91.56 96 PHE A O 1
ATOM 772 N N . ARG A 1 97 ? -4.818 -1.981 -2.577 1.00 87.81 97 ARG A N 1
ATOM 773 C CA . ARG A 1 97 ? -3.631 -1.310 -3.086 1.00 87.81 97 ARG A CA 1
ATOM 774 C C . ARG A 1 97 ? -3.010 -0.455 -1.992 1.00 87.81 97 ARG A C 1
ATOM 776 O O . ARG A 1 97 ? -3.737 0.145 -1.207 1.00 87.81 97 ARG A O 1
ATOM 783 N N . ILE A 1 98 ? -1.683 -0.387 -1.973 1.00 87.06 98 ILE A N 1
ATOM 784 C CA . ILE A 1 98 ? -0.930 0.552 -1.142 1.00 87.06 98 ILE A CA 1
ATOM 785 C C . ILE A 1 98 ? -0.012 1.358 -2.058 1.00 87.06 98 ILE A C 1
ATOM 787 O O . ILE A 1 98 ? 0.770 0.780 -2.807 1.00 87.06 98 ILE A O 1
ATOM 791 N N . ASP A 1 99 ? -0.090 2.682 -1.991 1.00 83.06 99 ASP A N 1
ATOM 792 C CA . ASP A 1 99 ? 0.754 3.595 -2.758 1.00 83.06 99 ASP A CA 1
ATOM 793 C C . ASP A 1 99 ? 1.481 4.576 -1.847 1.00 83.06 99 ASP A C 1
ATOM 795 O O . ASP A 1 99 ? 1.036 4.898 -0.748 1.00 83.06 99 ASP A O 1
ATOM 799 N N . LYS A 1 100 ? 2.603 5.102 -2.337 1.00 84.25 100 LYS A N 1
ATOM 800 C CA . LYS A 1 100 ? 3.282 6.231 -1.707 1.00 84.25 100 LYS A CA 1
ATOM 801 C C . LYS A 1 100 ? 2.638 7.539 -2.169 1.00 84.25 100 LYS A C 1
ATOM 803 O O . LYS A 1 100 ? 2.625 7.832 -3.362 1.00 84.25 100 LYS A O 1
ATOM 808 N N . LEU A 1 101 ? 2.209 8.364 -1.222 1.00 77.38 101 LEU A N 1
ATOM 809 C CA . LEU A 1 101 ? 1.938 9.777 -1.447 1.00 77.38 101 LEU A CA 1
ATOM 810 C C . LEU A 1 101 ? 3.227 10.570 -1.226 1.00 77.38 101 LEU A C 1
ATOM 812 O O . LEU A 1 101 ? 3.723 10.712 -0.105 1.00 77.38 101 LEU A O 1
ATOM 816 N N . GLN A 1 102 ? 3.789 11.070 -2.322 1.00 75.62 102 GLN A N 1
ATOM 817 C CA . GLN A 1 102 ? 4.927 11.978 -2.291 1.00 75.62 102 GLN A CA 1
ATOM 818 C C . GLN A 1 102 ? 4.447 13.382 -2.644 1.00 75.62 102 GLN A C 1
ATOM 820 O O . GLN A 1 102 ? 4.105 13.645 -3.793 1.00 75.62 102 GLN A O 1
ATOM 825 N N . THR A 1 103 ? 4.485 14.292 -1.675 1.00 72.69 103 THR A N 1
ATOM 826 C CA . THR A 1 103 ? 4.292 15.718 -1.948 1.00 72.69 103 THR A CA 1
ATOM 827 C C . THR A 1 103 ? 5.594 16.282 -2.527 1.00 72.69 103 THR A C 1
ATOM 829 O O . THR A 1 103 ? 6.649 16.122 -1.893 1.00 72.69 103 THR A O 1
ATOM 832 N N . PRO A 1 104 ? 5.579 16.900 -3.724 1.00 65.44 104 PRO A N 1
ATOM 833 C CA . PRO A 1 104 ? 6.754 17.566 -4.278 1.00 65.44 104 PRO A CA 1
ATOM 834 C C . PRO A 1 104 ? 7.313 18.593 -3.288 1.00 65.44 104 PRO A C 1
ATOM 836 O O . PRO A 1 104 ? 6.558 19.335 -2.669 1.00 65.44 104 PRO A O 1
ATOM 839 N N . GLY A 1 105 ? 8.633 18.602 -3.095 1.00 70.00 105 GLY A N 1
ATOM 840 C CA . GLY A 1 105 ? 9.294 19.519 -2.158 1.00 70.00 105 GLY A CA 1
ATOM 841 C C . GLY A 1 105 ? 9.169 19.159 -0.670 1.00 70.00 105 GLY A C 1
ATOM 842 O O . GLY A 1 105 ? 9.791 19.823 0.151 1.00 70.00 105 GLY A O 1
ATOM 843 N N . SER A 1 106 ? 8.437 18.100 -0.297 1.00 72.75 106 SER A N 1
ATOM 844 C CA . SER A 1 106 ? 8.358 17.643 1.096 1.00 72.75 106 SER A CA 1
ATOM 845 C C . SER A 1 106 ? 9.310 16.480 1.378 1.00 72.75 106 SER A C 1
ATOM 847 O O . SER A 1 106 ? 9.327 15.476 0.660 1.00 72.75 106 SER A O 1
ATOM 849 N N . SER A 1 107 ? 10.057 16.569 2.480 1.00 70.25 107 SER A N 1
ATOM 850 C CA . SER A 1 107 ? 10.808 15.437 3.045 1.00 70.25 107 SER A CA 1
ATOM 851 C C . SER A 1 107 ? 9.888 14.385 3.677 1.00 70.25 107 SER A C 1
ATOM 853 O O . SER A 1 107 ? 10.283 13.235 3.880 1.00 70.25 107 SER A O 1
ATOM 855 N N . THR A 1 108 ? 8.638 14.756 3.960 1.00 70.62 108 THR A N 1
ATOM 856 C CA . THR A 1 108 ? 7.657 13.890 4.599 1.00 70.62 108 THR A CA 1
ATOM 857 C C . THR A 1 108 ? 7.031 12.960 3.568 1.00 70.62 108 THR A C 1
ATOM 859 O O . THR A 1 108 ? 6.331 13.389 2.655 1.00 70.62 108 THR A O 1
ATOM 862 N N . SER A 1 109 ? 7.272 11.661 3.724 1.00 79.00 109 SER A N 1
ATOM 863 C CA . SER A 1 109 ? 6.590 10.631 2.940 1.00 79.00 109 SER A CA 1
ATOM 864 C C . SER A 1 109 ? 5.331 10.159 3.666 1.00 79.00 109 SER A C 1
ATOM 866 O O . SER A 1 109 ? 5.350 9.950 4.883 1.00 79.00 109 SER A O 1
ATOM 868 N N . ARG A 1 110 ? 4.250 9.970 2.912 1.00 84.62 110 ARG A N 1
ATOM 869 C CA . ARG A 1 110 ? 3.033 9.292 3.362 1.00 84.62 110 ARG A CA 1
ATOM 870 C C . ARG A 1 110 ? 2.748 8.117 2.445 1.00 84.62 110 ARG A C 1
ATOM 872 O O . ARG A 1 110 ? 3.237 8.059 1.318 1.00 84.62 110 ARG A O 1
ATOM 879 N N . TRP A 1 111 ? 1.960 7.180 2.932 1.00 91.06 111 TRP A N 1
ATOM 880 C CA . TRP A 1 111 ? 1.413 6.097 2.134 1.00 91.06 111 TRP A CA 1
ATOM 881 C C . TRP A 1 111 ? -0.104 6.146 2.230 1.00 91.06 111 TRP A C 1
ATOM 883 O O . TRP A 1 111 ? -0.650 6.721 3.166 1.00 91.06 111 TRP A O 1
ATOM 893 N N . VAL A 1 112 ? -0.790 5.587 1.249 1.00 93.12 112 VAL A N 1
ATOM 894 C CA . VAL A 1 112 ? -2.238 5.401 1.265 1.00 93.12 112 VAL A CA 1
ATOM 895 C C . VAL A 1 112 ? -2.517 3.958 0.960 1.00 93.12 112 VAL A C 1
ATOM 897 O O . VAL A 1 112 ? -1.904 3.376 0.072 1.00 93.12 112 VAL A O 1
ATOM 900 N N . VAL A 1 113 ? -3.471 3.412 1.688 1.00 94.38 113 VAL A N 1
ATOM 901 C CA . VAL A 1 113 ? -4.063 2.121 1.420 1.00 94.38 113 VAL A CA 1
ATOM 902 C C . VAL A 1 113 ? -5.502 2.311 0.968 1.00 94.38 113 VAL A C 1
ATOM 904 O O . VAL A 1 113 ? -6.211 3.181 1.475 1.00 94.38 113 VAL A O 1
ATOM 907 N N . ALA A 1 114 ? -5.932 1.507 0.006 1.00 94.56 114 ALA A N 1
ATOM 908 C CA . ALA A 1 114 ? -7.311 1.453 -0.440 1.00 94.56 114 ALA A CA 1
ATOM 909 C C . ALA A 1 114 ? -7.736 0.005 -0.692 1.00 94.56 114 ALA A C 1
ATOM 911 O O . ALA A 1 114 ? -6.931 -0.802 -1.155 1.00 94.56 114 ALA A O 1
ATOM 912 N N . TRP A 1 115 ? -8.994 -0.326 -0.416 1.00 94.56 115 TRP A N 1
ATOM 913 C CA . TRP A 1 115 ? -9.565 -1.651 -0.652 1.00 94.56 115 TRP A CA 1
ATOM 914 C C . TRP A 1 115 ? -11.028 -1.574 -1.090 1.00 94.56 115 TRP A C 1
ATOM 916 O O . TRP A 1 115 ? -11.710 -0.567 -0.891 1.00 94.56 115 TRP A O 1
ATOM 926 N N . SER A 1 116 ? -11.505 -2.655 -1.702 1.00 91.88 116 SER A N 1
ATOM 927 C CA . SER A 1 116 ? -12.904 -2.814 -2.096 1.00 91.88 116 SER A CA 1
ATOM 928 C C . SER A 1 116 ? -13.415 -4.207 -1.730 1.00 91.88 116 SER A C 1
ATOM 930 O O . SER A 1 116 ? -12.695 -5.202 -1.843 1.00 91.88 116 SER A O 1
ATOM 932 N N . THR A 1 117 ? -14.669 -4.273 -1.294 1.00 90.06 117 THR A N 1
ATOM 933 C CA . THR A 1 117 ? -15.393 -5.509 -0.959 1.00 90.06 117 THR A CA 1
ATOM 934 C C . THR A 1 117 ? -16.083 -6.133 -2.175 1.00 90.06 117 THR A C 1
ATOM 936 O O . THR A 1 117 ? -16.517 -7.282 -2.117 1.00 90.06 117 THR A O 1
ATOM 939 N N . HIS A 1 118 ? -16.155 -5.413 -3.299 1.00 84.06 118 HIS A N 1
ATOM 940 C CA . HIS A 1 118 ? -16.865 -5.832 -4.505 1.00 84.06 118 HIS A CA 1
ATOM 941 C C . HIS A 1 118 ? -15.987 -5.745 -5.754 1.00 84.06 118 HIS A C 1
ATOM 943 O O . HIS A 1 118 ? -14.875 -5.222 -5.744 1.00 84.06 118 HIS A O 1
ATOM 949 N N . TRP A 1 119 ? -16.469 -6.309 -6.860 1.00 71.56 119 TRP A N 1
ATOM 950 C CA . TRP A 1 119 ? -15.703 -6.458 -8.102 1.00 71.56 119 TRP A CA 1
ATOM 951 C C . TRP A 1 119 ? -15.485 -5.153 -8.879 1.00 71.56 119 TRP A C 1
ATOM 953 O O . TRP A 1 119 ? -14.988 -5.208 -10.005 1.00 71.56 119 TRP A O 1
ATOM 963 N N . TRP A 1 120 ? -15.839 -3.993 -8.309 1.00 62.62 120 TRP A N 1
ATOM 964 C CA . TRP A 1 120 ? -15.617 -2.695 -8.937 1.00 62.62 120 TRP A CA 1
ATOM 965 C C . TRP A 1 120 ? -14.126 -2.427 -9.089 1.00 62.62 120 TRP A C 1
ATOM 967 O O . TRP A 1 120 ? -13.455 -1.947 -8.175 1.00 62.62 120 TRP A O 1
ATOM 977 N N . ARG A 1 121 ? -13.584 -2.803 -10.247 1.00 53.97 121 ARG A N 1
ATOM 978 C CA . ARG A 1 121 ? -12.155 -2.732 -10.528 1.00 53.97 121 ARG A CA 1
ATOM 979 C C . ARG A 1 121 ? -11.656 -1.311 -10.323 1.00 53.97 121 ARG A C 1
ATOM 981 O O . ARG A 1 121 ? -12.306 -0.341 -10.705 1.00 53.97 121 ARG A O 1
ATOM 988 N N . TRP A 1 122 ? -10.464 -1.214 -9.747 1.00 50.78 122 TRP A N 1
ATOM 989 C CA . TRP A 1 122 ? -9.679 0.010 -9.828 1.00 50.78 122 TRP A CA 1
ATOM 990 C C . TRP A 1 122 ? -9.651 0.445 -11.307 1.00 50.78 122 TRP A C 1
ATOM 992 O O . TRP A 1 122 ? -9.424 -0.432 -12.155 1.00 50.78 122 TRP A O 1
ATOM 1002 N N . PRO A 1 123 ? -9.898 1.728 -11.653 1.00 45.25 123 PRO A N 1
ATOM 1003 C CA . PRO A 1 123 ? -9.703 2.203 -13.022 1.00 45.25 123 PRO A CA 1
ATOM 1004 C C . PRO A 1 123 ? -8.333 1.714 -13.474 1.00 45.25 123 PRO A C 1
ATOM 1006 O O . PRO A 1 123 ? -7.403 1.791 -12.681 1.00 45.25 123 PRO A O 1
ATOM 1009 N N . ALA A 1 124 ? -8.189 1.169 -14.681 1.00 43.12 124 ALA A N 1
ATOM 1010 C CA . ALA A 1 124 ? -7.006 0.417 -15.129 1.00 43.12 124 ALA A CA 1
ATOM 1011 C C . ALA A 1 124 ? -5.647 1.183 -15.120 1.00 43.12 124 ALA A C 1
ATOM 1013 O O . ALA A 1 124 ? -4.676 0.758 -15.741 1.00 43.12 124 ALA A O 1
ATOM 1014 N N . GLY A 1 125 ? -5.521 2.283 -14.376 1.00 39.81 125 GLY A N 1
ATOM 1015 C CA . GLY A 1 125 ? -4.279 2.875 -13.897 1.00 39.81 125 GLY A CA 1
ATOM 1016 C C . GLY A 1 125 ? -3.548 1.971 -12.899 1.00 39.81 125 GLY A C 1
ATOM 1017 O O . GLY A 1 125 ? -3.665 2.123 -11.685 1.00 39.81 125 GLY A O 1
ATOM 1018 N N . LYS A 1 126 ? -2.779 1.030 -13.457 1.00 35.44 126 LYS A N 1
ATOM 1019 C CA . LYS A 1 126 ? -1.597 0.325 -12.918 1.00 35.44 126 LYS A CA 1
ATOM 1020 C C . LYS A 1 126 ? -1.398 0.406 -11.396 1.00 35.44 126 LYS A C 1
ATOM 1022 O O . LYS A 1 126 ? -0.901 1.413 -10.891 1.00 35.44 126 LYS A O 1
ATOM 1027 N N . ALA A 1 127 ? -1.710 -0.689 -10.698 1.00 35.66 127 ALA A N 1
ATOM 1028 C CA . ALA A 1 127 ? -1.231 -0.974 -9.345 1.00 35.66 127 ALA A CA 1
ATOM 1029 C C . ALA A 1 127 ? 0.305 -1.062 -9.327 1.00 35.66 127 ALA A C 1
ATOM 1031 O O . ALA A 1 127 ? 0.888 -1.919 -9.987 1.00 35.66 127 ALA A O 1
ATOM 1032 N N . ILE A 1 128 ? 0.962 -0.171 -8.584 1.00 46.12 128 ILE A N 1
ATOM 1033 C CA . ILE A 1 128 ? 2.363 -0.313 -8.163 1.00 46.12 128 ILE A CA 1
ATOM 1034 C C . ILE A 1 128 ? 2.264 -1.312 -7.003 1.00 46.12 128 ILE A C 1
ATOM 1036 O O . ILE A 1 128 ? 1.562 -1.023 -6.053 1.00 46.12 128 ILE A O 1
ATOM 1040 N N . TYR A 1 129 ? 2.510 -2.607 -7.186 1.00 44.09 129 TYR A N 1
ATOM 1041 C CA . TYR A 1 129 ? 3.694 -3.313 -6.675 1.00 44.09 129 TYR A CA 1
ATOM 1042 C C . TYR A 1 129 ? 3.746 -4.756 -7.228 1.00 44.09 129 TYR A C 1
ATOM 1044 O O . TYR A 1 129 ? 4.299 -5.669 -6.623 1.00 44.09 129 TYR A O 1
ATOM 1052 N N . THR A 1 130 ? 3.195 -4.994 -8.418 1.00 36.09 130 THR A N 1
ATOM 1053 C CA . THR A 1 130 ? 3.453 -6.236 -9.158 1.00 36.09 130 THR A CA 1
ATOM 1054 C C . THR A 1 130 ? 3.678 -5.887 -10.615 1.00 36.09 130 THR A C 1
ATOM 1056 O O . THR A 1 130 ? 2.732 -5.640 -11.359 1.00 36.09 130 THR A O 1
ATOM 1059 N N . VAL A 1 131 ? 4.943 -5.864 -11.036 1.00 43.09 131 VAL A N 1
ATOM 1060 C CA . VAL A 1 131 ? 5.245 -5.903 -12.465 1.00 43.09 131 VAL A CA 1
ATOM 1061 C C . VAL A 1 131 ? 5.051 -7.355 -12.895 1.00 43.09 131 VAL A C 1
ATOM 1063 O O . VAL A 1 131 ? 5.952 -8.178 -12.751 1.00 43.09 131 VAL A O 1
ATOM 1066 N N . LYS A 1 132 ? 3.839 -7.695 -13.349 1.00 40.06 132 LYS A N 1
ATOM 1067 C CA . LYS A 1 132 ? 3.651 -8.897 -14.164 1.00 40.06 132 LYS A CA 1
ATOM 1068 C C . LYS A 1 132 ? 4.401 -8.650 -15.465 1.00 40.06 132 LYS A C 1
ATOM 1070 O O . LYS A 1 132 ? 4.080 -7.698 -16.173 1.00 40.06 132 LYS A O 1
ATOM 1075 N N . LEU A 1 133 ? 5.402 -9.468 -15.740 1.00 46.88 133 LEU A N 1
ATOM 1076 C CA . LEU A 1 133 ? 6.123 -9.451 -17.003 1.00 46.88 133 LEU A CA 1
ATOM 1077 C C . LEU A 1 133 ? 5.801 -10.756 -17.707 1.00 46.88 133 LEU A C 1
ATOM 1079 O O . LEU A 1 133 ? 6.022 -11.802 -17.121 1.00 46.88 133 LEU A O 1
ATOM 1083 N N . ASP A 1 134 ? 5.263 -10.728 -18.921 1.00 46.50 134 ASP A N 1
ATOM 1084 C CA . ASP A 1 134 ? 5.123 -11.955 -19.712 1.00 46.50 134 ASP A CA 1
ATOM 1085 C C . ASP A 1 134 ? 6.454 -12.199 -20.450 1.00 46.50 134 ASP A C 1
ATOM 1087 O O . ASP A 1 134 ? 6.582 -11.914 -21.632 1.00 46.50 134 ASP A O 1
ATOM 1091 N N . ILE A 1 135 ? 7.498 -12.658 -19.739 1.00 52.12 135 ILE A N 1
ATOM 1092 C CA . ILE A 1 135 ? 8.872 -12.836 -20.274 1.00 52.12 135 ILE A CA 1
ATOM 1093 C C . ILE A 1 135 ? 9.024 -14.200 -20.967 1.00 52.12 135 ILE A C 1
ATOM 1095 O O . ILE A 1 135 ? 10.107 -14.789 -20.988 1.00 52.12 135 ILE A O 1
ATOM 1099 N N . LYS A 1 136 ? 7.944 -14.760 -21.523 1.00 49.88 136 LYS A N 1
ATOM 1100 C CA . LYS A 1 136 ? 7.873 -16.173 -21.946 1.00 49.88 136 LYS A CA 1
ATOM 1101 C C . LYS A 1 136 ? 8.893 -16.607 -23.008 1.00 49.88 136 LYS A C 1
ATOM 1103 O O . LYS A 1 136 ? 8.971 -17.799 -23.285 1.00 49.88 136 LYS A O 1
ATOM 1108 N N . LYS A 1 137 ? 9.696 -15.700 -23.580 1.00 49.84 137 LYS A N 1
ATOM 1109 C CA . LYS A 1 137 ? 10.765 -16.039 -24.538 1.00 49.84 137 LYS A CA 1
ATOM 1110 C C . LYS A 1 137 ? 12.126 -15.362 -24.312 1.00 49.84 137 LYS A C 1
ATOM 1112 O O . LYS A 1 137 ? 13.031 -15.607 -25.097 1.00 49.84 137 LYS A O 1
ATOM 1117 N N . VAL A 1 138 ? 12.323 -14.566 -23.253 1.00 54.91 138 VAL A N 1
ATOM 1118 C CA . VAL A 1 138 ? 13.481 -13.636 -23.174 1.00 54.91 138 VAL A CA 1
ATOM 1119 C C . VAL A 1 138 ? 14.446 -13.922 -22.011 1.00 54.91 138 VAL A C 1
ATOM 1121 O O . VAL A 1 138 ? 15.360 -13.146 -21.749 1.00 54.91 138 VAL A O 1
ATOM 1124 N N . HIS A 1 139 ? 14.309 -15.053 -21.310 1.00 62.25 139 HIS A N 1
ATOM 1125 C CA . HIS A 1 139 ? 15.176 -15.342 -20.157 1.00 6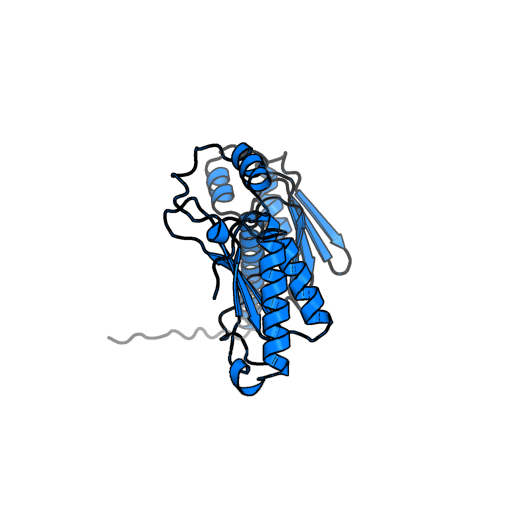2.25 139 HIS A CA 1
ATOM 1126 C C . HIS A 1 139 ? 16.660 -15.466 -20.553 1.00 62.25 139 HIS A C 1
ATOM 1128 O O . HIS A 1 139 ? 17.519 -14.864 -19.915 1.00 62.25 139 HIS A O 1
ATOM 1134 N N . HIS A 1 140 ? 16.965 -16.176 -21.645 1.00 64.56 140 HIS A N 1
ATOM 1135 C CA . HIS A 1 140 ? 18.344 -16.376 -22.105 1.00 64.56 140 HIS A CA 1
ATOM 1136 C C . HIS A 1 140 ? 18.996 -15.078 -22.621 1.00 64.56 140 HIS A C 1
ATOM 1138 O O . HIS A 1 140 ? 20.151 -14.789 -22.311 1.00 64.56 140 HIS A O 1
ATOM 1144 N N . ASP A 1 141 ? 18.253 -14.242 -23.350 1.00 69.50 141 ASP A N 1
ATOM 1145 C CA . ASP A 1 141 ? 18.785 -12.980 -23.878 1.00 69.50 141 ASP A CA 1
ATOM 1146 C C . ASP A 1 141 ? 18.998 -11.928 -22.787 1.00 69.50 141 ASP A C 1
ATOM 1148 O O . ASP A 1 141 ? 19.973 -11.175 -22.836 1.00 69.50 141 ASP A O 1
ATOM 1152 N N . ILE A 1 142 ? 18.118 -11.888 -21.779 1.00 72.25 142 ILE A N 1
ATOM 1153 C CA . ILE A 1 142 ? 18.300 -11.036 -20.598 1.00 72.25 142 ILE A CA 1
ATOM 1154 C C . ILE A 1 142 ? 19.561 -11.457 -19.839 1.00 72.25 142 ILE A C 1
ATOM 1156 O O . ILE A 1 142 ? 20.349 -10.582 -19.484 1.00 72.25 142 ILE A O 1
ATOM 1160 N N . VAL A 1 143 ? 19.785 -12.764 -19.638 1.00 71.00 143 VAL A N 1
ATOM 1161 C CA . VAL A 1 143 ? 21.013 -13.292 -19.014 1.00 71.00 143 VAL A CA 1
ATOM 1162 C C . VAL A 1 143 ? 22.244 -12.816 -19.789 1.00 71.00 143 VAL A C 1
ATOM 1164 O O . VAL A 1 143 ? 23.083 -12.122 -19.220 1.00 71.00 143 VAL A O 1
ATOM 1167 N N . ARG A 1 144 ? 22.303 -13.061 -21.105 1.00 72.50 144 ARG A N 1
ATOM 1168 C CA . ARG A 1 144 ? 23.447 -12.673 -21.949 1.00 72.50 144 ARG A CA 1
ATOM 1169 C C . ARG A 1 144 ? 23.709 -11.160 -21.954 1.00 72.50 144 ARG A C 1
ATOM 1171 O O . ARG A 1 144 ? 24.858 -10.717 -21.975 1.00 72.50 144 ARG A O 1
ATOM 1178 N N . LYS A 1 145 ? 22.657 -10.335 -21.963 1.00 76.88 145 LYS A N 1
ATOM 1179 C CA . LYS A 1 145 ? 22.789 -8.868 -21.912 1.00 76.88 145 LYS A CA 1
ATOM 1180 C C . LYS A 1 145 ? 23.267 -8.385 -20.547 1.00 76.88 145 LYS A C 1
ATOM 1182 O O . LYS A 1 145 ? 24.106 -7.490 -20.492 1.00 76.88 145 LYS A O 1
ATOM 1187 N N . LEU A 1 146 ? 22.769 -8.984 -19.466 1.00 75.12 146 LEU A N 1
ATOM 1188 C CA . LEU A 1 146 ? 23.243 -8.702 -18.114 1.00 75.12 146 LEU A CA 1
ATOM 1189 C C . LEU A 1 146 ? 24.714 -9.076 -17.952 1.00 75.12 146 LEU A C 1
ATOM 1191 O O . LEU A 1 146 ? 25.471 -8.265 -17.437 1.00 75.12 146 LEU A O 1
ATOM 1195 N N . GLU A 1 147 ? 25.135 -10.238 -18.449 1.00 74.94 147 GLU A N 1
ATOM 1196 C CA . GLU A 1 147 ? 26.544 -10.648 -18.460 1.00 74.94 147 GLU A CA 1
ATOM 1197 C C . GLU A 1 147 ? 27.420 -9.641 -19.212 1.00 74.94 147 GLU A C 1
ATOM 1199 O O . GLU A 1 147 ? 28.472 -9.249 -18.716 1.00 74.94 147 GLU A O 1
ATOM 1204 N N . LYS A 1 148 ? 26.970 -9.149 -20.375 1.00 77.50 148 LYS A N 1
ATOM 1205 C CA . LYS A 1 148 ? 27.705 -8.135 -21.148 1.00 77.50 148 LYS A CA 1
ATOM 1206 C C . LYS A 1 148 ? 27.836 -6.805 -20.397 1.00 77.50 148 LYS A C 1
ATOM 1208 O O . LYS A 1 148 ? 28.909 -6.202 -20.405 1.00 77.50 148 LYS A O 1
ATOM 1213 N N . GLU A 1 149 ? 26.760 -6.342 -19.767 1.00 73.81 149 GLU A N 1
ATOM 1214 C CA . GLU A 1 149 ? 26.771 -5.121 -18.951 1.00 73.81 149 GLU A CA 1
ATOM 1215 C C . GLU A 1 149 ? 27.662 -5.287 -17.713 1.00 73.81 149 GLU A C 1
ATOM 1217 O O . GLU A 1 149 ? 28.428 -4.385 -17.385 1.00 73.81 149 GLU A O 1
ATOM 1222 N N . LEU A 1 150 ? 27.625 -6.449 -17.058 1.00 72.12 150 LEU A N 1
ATOM 1223 C CA . LEU A 1 150 ? 28.485 -6.750 -15.915 1.00 72.12 150 LEU A CA 1
ATOM 1224 C C . LEU A 1 150 ? 29.957 -6.823 -16.310 1.00 72.12 150 LEU A C 1
ATOM 1226 O O . LEU A 1 150 ? 30.767 -6.151 -15.681 1.00 72.12 150 LEU A O 1
ATOM 1230 N N . ALA A 1 151 ? 30.297 -7.518 -17.397 1.00 72.25 151 ALA A N 1
ATOM 1231 C CA . ALA A 1 151 ? 31.666 -7.589 -17.909 1.00 72.25 151 ALA A CA 1
ATOM 1232 C C . ALA A 1 151 ? 32.225 -6.197 -18.261 1.00 72.25 151 ALA A C 1
ATOM 1234 O O . ALA A 1 151 ? 33.398 -5.901 -18.021 1.00 72.25 151 ALA A O 1
ATOM 1235 N N . ALA A 1 152 ? 31.382 -5.300 -18.786 1.00 71.06 152 ALA A N 1
ATOM 1236 C CA . ALA A 1 152 ? 31.769 -3.916 -19.045 1.00 71.06 152 ALA A CA 1
ATOM 1237 C C . ALA A 1 152 ? 32.060 -3.126 -17.755 1.00 71.06 152 ALA A C 1
ATOM 1239 O O . ALA A 1 152 ? 32.866 -2.197 -17.779 1.00 71.06 152 ALA A O 1
ATOM 1240 N N . ILE A 1 153 ? 31.427 -3.488 -16.636 1.00 65.81 153 ILE A N 1
ATOM 1241 C CA . ILE A 1 153 ? 31.500 -2.778 -15.352 1.00 65.81 153 ILE A CA 1
ATOM 1242 C C . ILE A 1 153 ? 32.588 -3.356 -14.432 1.00 65.81 153 ILE A C 1
ATOM 1244 O O . ILE A 1 153 ? 33.276 -2.583 -13.762 1.00 65.81 153 ILE A O 1
ATOM 1248 N N . GLU A 1 154 ? 32.805 -4.674 -14.441 1.00 68.00 154 GLU A N 1
ATOM 1249 C CA . GLU A 1 154 ? 33.862 -5.374 -13.687 1.00 68.00 154 GLU A CA 1
ATOM 1250 C C . GLU A 1 154 ? 35.257 -4.826 -14.002 1.00 68.00 154 GLU A C 1
ATOM 1252 O O . GLU A 1 154 ? 36.087 -4.682 -13.106 1.00 68.00 154 GLU A O 1
ATOM 1257 N N . LYS A 1 155 ? 35.483 -4.389 -15.248 1.00 64.44 155 LYS A N 1
ATOM 1258 C CA . LYS A 1 155 ? 36.719 -3.715 -15.675 1.00 64.44 155 LYS A CA 1
ATOM 1259 C C . LYS A 1 155 ? 37.066 -2.472 -14.840 1.00 64.44 155 LYS A C 1
ATOM 1261 O O . LYS A 1 155 ? 38.237 -2.114 -14.736 1.00 64.44 155 LYS A O 1
ATOM 1266 N N . TYR A 1 156 ? 36.069 -1.791 -14.276 1.00 59.12 156 TYR A N 1
ATOM 1267 C CA . TYR A 1 156 ? 36.238 -0.516 -13.567 1.00 59.12 156 TYR A CA 1
ATOM 1268 C C . TYR A 1 156 ? 36.031 -0.625 -12.055 1.00 59.12 156 TYR A C 1
ATOM 1270 O O . TYR A 1 156 ? 36.498 0.236 -11.309 1.00 59.12 156 TYR A O 1
ATOM 1278 N N . TYR A 1 157 ? 35.345 -1.673 -11.604 1.00 62.28 157 TYR A N 1
ATOM 1279 C CA . TYR A 1 157 ? 35.052 -1.925 -10.199 1.00 62.28 157 TYR A CA 1
ATOM 1280 C C . TYR A 1 157 ? 35.366 -3.393 -9.872 1.00 62.28 157 TYR A C 1
ATOM 1282 O O . TYR A 1 157 ? 34.449 -4.191 -9.722 1.00 62.28 157 TYR A O 1
ATOM 1290 N N . PRO A 1 158 ? 36.644 -3.780 -9.732 1.00 59.84 158 PRO A N 1
ATOM 1291 C CA . PRO A 1 158 ? 37.018 -5.154 -9.375 1.00 59.84 158 PRO A CA 1
ATOM 1292 C C . PRO A 1 158 ? 36.480 -5.596 -7.998 1.00 59.84 158 PRO A C 1
ATOM 1294 O O . PRO A 1 158 ? 36.361 -6.783 -7.724 1.00 59.84 158 PRO A O 1
ATOM 1297 N N . GLN A 1 159 ? 36.111 -4.644 -7.134 1.00 55.03 159 GLN A N 1
ATOM 1298 C CA . GLN A 1 159 ? 35.451 -4.861 -5.841 1.00 55.03 159 GLN A CA 1
ATOM 1299 C C . GLN A 1 159 ? 33.930 -5.091 -5.934 1.00 55.03 159 GLN A C 1
ATOM 1301 O O . GLN A 1 159 ? 33.245 -5.159 -4.910 1.00 55.03 159 GLN A O 1
ATOM 1306 N N . LEU A 1 160 ? 33.370 -5.120 -7.144 1.00 60.72 160 LEU A N 1
ATOM 1307 C CA . LEU A 1 160 ? 31.951 -5.344 -7.372 1.00 60.72 160 LEU A CA 1
ATOM 1308 C C . LEU A 1 160 ? 31.627 -6.798 -7.026 1.00 60.72 160 LEU A C 1
ATOM 1310 O O . LEU A 1 160 ? 31.860 -7.708 -7.811 1.00 60.72 160 LEU A O 1
ATOM 1314 N N . ALA A 1 161 ? 31.062 -7.024 -5.842 1.00 58.84 161 ALA A N 1
ATOM 1315 C CA . ALA A 1 161 ? 30.483 -8.313 -5.493 1.00 58.84 161 ALA A CA 1
ATOM 1316 C C . ALA A 1 161 ? 29.135 -8.455 -6.217 1.00 58.84 161 ALA A C 1
ATOM 1318 O O . ALA A 1 161 ? 28.074 -8.308 -5.604 1.00 58.84 161 ALA A O 1
ATOM 1319 N N . CYS A 1 162 ? 29.177 -8.658 -7.537 1.00 61.72 162 CYS A N 1
ATOM 1320 C CA . CYS A 1 162 ? 28.018 -9.084 -8.303 1.00 61.72 162 CYS A CA 1
ATOM 1321 C C . CYS A 1 162 ? 28.131 -10.573 -8.614 1.00 61.72 162 CYS A C 1
ATOM 1323 O O . CYS A 1 162 ? 29.164 -11.042 -9.073 1.00 61.72 162 CYS A O 1
ATOM 1325 N N . ASN A 1 163 ? 27.077 -11.324 -8.317 1.00 66.44 163 ASN A N 1
ATOM 1326 C CA . ASN A 1 163 ? 27.002 -12.738 -8.653 1.00 66.44 163 ASN A CA 1
ATOM 1327 C C . ASN A 1 163 ? 25.671 -12.983 -9.361 1.00 66.44 163 ASN A C 1
ATOM 1329 O O . ASN A 1 163 ? 24.605 -12.683 -8.805 1.00 66.44 163 ASN A O 1
ATOM 1333 N N . LEU A 1 164 ? 25.761 -13.480 -10.594 1.00 66.31 164 LEU A N 1
ATOM 1334 C CA . LEU A 1 164 ? 24.638 -14.027 -11.336 1.00 66.31 164 LEU A CA 1
ATOM 1335 C C . LEU A 1 164 ? 24.608 -15.533 -11.099 1.00 66.31 164 LEU A C 1
ATOM 1337 O O . LEU A 1 164 ? 25.485 -16.257 -11.562 1.00 66.31 164 LEU A O 1
ATOM 1341 N N . GLN A 1 165 ? 23.583 -16.004 -10.398 1.00 69.75 165 GLN A N 1
ATOM 1342 C CA . GLN A 1 165 ? 23.356 -17.432 -10.226 1.00 69.75 165 GLN A CA 1
ATOM 1343 C C . GLN A 1 165 ? 22.149 -17.843 -11.062 1.00 69.75 165 GLN A C 1
ATOM 1345 O O . GLN A 1 165 ? 21.020 -17.433 -10.776 1.00 69.75 165 GLN A O 1
ATOM 1350 N N . LEU A 1 166 ? 22.396 -18.650 -12.093 1.00 62.22 166 LEU A N 1
ATOM 1351 C CA . LEU A 1 166 ? 21.352 -19.244 -12.917 1.00 62.22 166 LEU A CA 1
ATOM 1352 C C . LEU A 1 166 ? 20.975 -20.618 -12.351 1.00 62.22 166 LEU A C 1
ATOM 1354 O O . LEU A 1 166 ? 21.827 -21.481 -12.154 1.00 62.22 166 LEU A O 1
ATOM 1358 N N . SER A 1 167 ? 19.689 -20.812 -12.091 1.00 63.22 167 SER A N 1
ATOM 1359 C CA . SER A 1 167 ? 19.062 -22.114 -11.859 1.00 63.22 167 SER A CA 1
ATOM 1360 C C . SER A 1 167 ? 17.956 -22.304 -12.897 1.00 63.22 167 SER A C 1
ATOM 1362 O O . SER A 1 167 ? 17.527 -21.320 -13.500 1.00 63.22 167 SER A O 1
ATOM 1364 N N . CYS A 1 168 ? 17.506 -23.543 -13.111 1.00 51.25 168 CYS A N 1
ATOM 1365 C CA . CYS A 1 168 ? 16.685 -24.025 -14.234 1.00 51.25 168 CYS A CA 1
ATOM 1366 C C . CYS A 1 168 ? 15.523 -23.102 -14.664 1.00 51.25 168 CYS A C 1
ATOM 1368 O O . CYS A 1 168 ? 15.157 -23.112 -15.833 1.00 51.25 168 CYS A O 1
ATOM 1370 N N . GLU A 1 169 ? 14.975 -22.281 -13.761 1.00 66.19 169 GLU A N 1
ATOM 1371 C CA . GLU A 1 169 ? 13.878 -21.340 -14.048 1.00 66.19 169 GLU A CA 1
ATOM 1372 C C . GLU A 1 169 ? 14.033 -19.959 -13.381 1.00 66.19 169 GLU A C 1
ATOM 1374 O O . GLU A 1 169 ? 13.086 -19.169 -13.318 1.00 66.19 169 GLU A O 1
ATOM 1379 N N . LYS A 1 170 ? 15.215 -19.663 -12.829 1.00 71.62 170 LYS A N 1
ATOM 1380 C CA . LYS A 1 170 ? 15.422 -18.501 -11.964 1.00 71.62 170 LYS A CA 1
ATOM 1381 C C . LYS A 1 170 ? 16.825 -17.936 -12.109 1.00 71.62 170 LYS A C 1
ATOM 1383 O O . LYS A 1 170 ? 17.807 -18.607 -11.795 1.00 71.62 170 LYS A O 1
ATOM 1388 N N . LEU A 1 171 ? 16.909 -16.669 -12.500 1.00 79.94 171 LEU A N 1
ATOM 1389 C CA . LEU A 1 171 ? 18.137 -15.886 -12.435 1.00 79.94 171 LEU A CA 1
ATOM 1390 C C . LEU A 1 171 ? 18.160 -15.081 -11.134 1.00 79.94 171 LEU A C 1
ATOM 1392 O O . LEU A 1 171 ? 17.285 -14.252 -10.889 1.00 79.94 171 LEU A O 1
ATOM 1396 N N . VAL A 1 172 ? 19.175 -15.291 -10.301 1.00 76.88 172 VAL A N 1
ATOM 1397 C CA . VAL A 1 172 ? 19.404 -14.493 -9.092 1.00 76.88 172 VAL A CA 1
ATOM 1398 C C . VAL A 1 172 ? 20.529 -13.502 -9.350 1.00 76.88 172 VAL A C 1
ATOM 1400 O O . VAL A 1 172 ? 21.640 -13.897 -9.688 1.00 76.88 172 VAL A O 1
ATOM 1403 N N . VAL A 1 173 ? 20.244 -12.218 -9.145 1.00 81.06 173 VAL A N 1
ATOM 1404 C CA . VAL A 1 173 ? 21.208 -11.120 -9.246 1.00 81.06 173 VAL A CA 1
ATOM 1405 C C . VAL A 1 173 ? 21.535 -10.633 -7.844 1.00 81.06 173 VAL A C 1
ATOM 1407 O O . VAL A 1 173 ? 20.695 -10.025 -7.180 1.00 81.06 173 VAL A O 1
ATOM 1410 N N . ARG A 1 174 ? 22.757 -10.896 -7.382 1.00 80.38 174 ARG A N 1
ATOM 1411 C CA . ARG A 1 174 ? 23.302 -10.327 -6.142 1.00 80.38 174 ARG A CA 1
ATOM 1412 C C . ARG A 1 174 ? 24.214 -9.171 -6.497 1.00 80.38 174 ARG A C 1
ATOM 1414 O O . ARG A 1 174 ? 25.003 -9.317 -7.417 1.00 80.38 174 ARG A O 1
ATOM 1421 N N . THR A 1 175 ? 24.118 -8.042 -5.808 1.00 80.00 175 THR A N 1
ATOM 1422 C CA . THR A 1 175 ? 24.979 -6.880 -6.064 1.00 80.00 175 THR A CA 1
ATOM 1423 C C . THR A 1 175 ? 25.070 -5.956 -4.858 1.00 80.00 175 THR A C 1
ATOM 1425 O O . THR A 1 175 ? 24.072 -5.663 -4.201 1.00 80.00 175 THR A O 1
ATOM 1428 N N . THR A 1 176 ? 26.261 -5.432 -4.591 1.00 77.62 176 THR A N 1
ATOM 1429 C CA . THR A 1 176 ? 26.491 -4.395 -3.574 1.00 77.62 176 THR A CA 1
ATOM 1430 C C . THR A 1 176 ? 26.401 -2.980 -4.137 1.00 77.62 176 THR A C 1
ATOM 1432 O O . THR A 1 176 ? 26.457 -2.023 -3.370 1.00 77.62 176 THR A O 1
ATOM 1435 N N . VAL A 1 177 ? 26.214 -2.802 -5.451 1.00 79.38 177 VAL A N 1
ATOM 1436 C CA . VAL A 1 177 ? 26.034 -1.478 -6.072 1.00 79.38 177 VAL A CA 1
ATOM 1437 C C . VAL A 1 177 ? 24.950 -1.466 -7.158 1.00 79.38 177 VAL A C 1
ATOM 1439 O O . VAL A 1 177 ? 24.772 -2.444 -7.891 1.00 79.38 177 VAL A O 1
ATOM 1442 N N . PRO A 1 178 ? 24.223 -0.348 -7.326 1.00 82.12 178 PRO A N 1
ATOM 1443 C CA . PRO A 1 1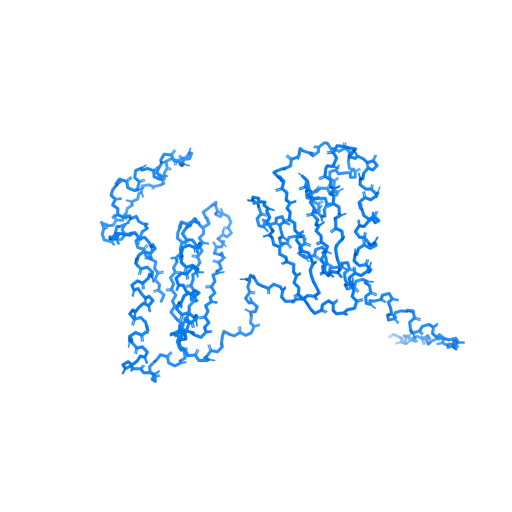78 ? 23.132 -0.258 -8.286 1.00 82.12 178 PRO A CA 1
ATOM 1444 C C . PRO A 1 178 ? 23.636 0.123 -9.687 1.00 82.12 178 PRO A C 1
ATOM 1446 O O . PRO A 1 178 ? 23.372 1.223 -10.186 1.00 82.12 178 PRO A O 1
ATOM 1449 N N . PHE A 1 179 ? 24.391 -0.779 -10.318 1.00 82.75 179 PHE A N 1
ATOM 1450 C CA . PHE A 1 179 ? 25.153 -0.501 -11.542 1.00 82.75 179 PHE A CA 1
ATOM 1451 C C . PHE A 1 179 ? 24.291 -0.065 -12.742 1.00 82.75 179 PHE A C 1
ATOM 1453 O O . PHE A 1 179 ? 24.715 0.725 -13.584 1.00 82.75 179 PHE A O 1
ATOM 1460 N N . TRP A 1 180 ? 23.034 -0.507 -12.779 1.00 84.75 180 TRP A N 1
ATOM 1461 C CA . TRP A 1 180 ? 22.042 -0.162 -13.801 1.00 84.75 180 TRP A CA 1
ATOM 1462 C C . TRP A 1 180 ? 21.474 1.256 -13.663 1.00 84.75 180 TRP A C 1
ATOM 1464 O O . TRP A 1 180 ? 20.690 1.701 -14.507 1.00 84.75 180 TRP A O 1
ATOM 1474 N N . THR A 1 181 ? 21.795 1.979 -12.590 1.00 83.94 181 THR A N 1
ATOM 1475 C CA . THR A 1 181 ? 21.262 3.326 -12.385 1.00 83.94 181 THR A CA 1
ATOM 1476 C C . THR A 1 181 ? 22.014 4.353 -13.220 1.00 83.94 181 THR A C 1
ATOM 1478 O O . THR A 1 181 ? 23.227 4.291 -13.418 1.00 83.94 181 THR A O 1
ATOM 1481 N N . ARG A 1 182 ? 21.294 5.388 -13.667 1.00 79.50 182 ARG A N 1
ATOM 1482 C CA . ARG A 1 182 ? 21.898 6.519 -14.389 1.00 79.50 182 ARG A CA 1
ATOM 1483 C C . ARG A 1 182 ? 22.977 7.221 -13.562 1.00 79.50 182 ARG A C 1
ATOM 1485 O O . ARG A 1 182 ? 23.967 7.677 -14.125 1.00 79.50 182 ARG A O 1
ATOM 1492 N N . LYS A 1 183 ? 22.775 7.310 -12.242 1.00 80.00 183 LYS A N 1
ATOM 1493 C CA . LYS A 1 183 ? 23.736 7.899 -11.302 1.00 80.00 183 LYS A CA 1
ATOM 1494 C C . LYS A 1 183 ? 25.048 7.112 -11.307 1.00 80.00 183 LYS A C 1
ATOM 1496 O O . LYS A 1 183 ? 26.094 7.721 -11.500 1.00 80.00 183 LYS A O 1
ATOM 1501 N N . PHE A 1 184 ? 24.976 5.785 -11.181 1.00 80.62 184 PHE A N 1
ATOM 1502 C CA . PHE A 1 184 ? 26.156 4.924 -11.219 1.00 80.62 184 PHE A CA 1
ATOM 1503 C C . PHE A 1 184 ? 26.881 5.006 -12.565 1.00 80.62 184 PHE A C 1
ATOM 1505 O O . PHE A 1 184 ? 28.076 5.276 -12.594 1.00 80.62 184 PHE A O 1
ATOM 1512 N N . ARG A 1 185 ? 26.161 4.879 -13.690 1.00 78.25 185 ARG A N 1
ATOM 1513 C CA . ARG A 1 185 ? 26.772 4.961 -15.029 1.00 78.25 185 ARG A CA 1
ATOM 1514 C C . ARG A 1 185 ? 27.490 6.290 -15.280 1.00 78.25 185 ARG A C 1
ATOM 1516 O O . ARG A 1 185 ? 28.588 6.290 -15.818 1.00 78.25 185 ARG A O 1
ATOM 1523 N N . ARG A 1 186 ? 26.918 7.419 -14.844 1.00 80.50 186 ARG A N 1
ATOM 1524 C CA . ARG A 1 186 ? 27.563 8.742 -14.960 1.00 80.50 186 ARG A CA 1
ATOM 1525 C C . ARG A 1 186 ? 28.831 8.852 -14.117 1.00 80.50 186 ARG A C 1
ATOM 1527 O O . ARG A 1 186 ? 29.827 9.369 -14.612 1.00 80.50 186 ARG A O 1
ATOM 1534 N N . ALA A 1 187 ? 28.784 8.375 -12.874 1.00 78.38 187 ALA A N 1
ATOM 1535 C CA . ALA A 1 187 ? 29.954 8.335 -12.002 1.00 78.38 187 ALA A CA 1
ATOM 1536 C C . ALA A 1 187 ? 31.057 7.443 -12.601 1.00 78.38 187 ALA A C 1
ATOM 1538 O O . ALA A 1 187 ? 32.213 7.849 -12.656 1.00 78.38 187 ALA A O 1
ATOM 1539 N N . SER A 1 188 ? 30.682 6.291 -13.167 1.00 72.31 188 SER A N 1
ATOM 1540 C CA . SER A 1 188 ? 31.592 5.387 -13.876 1.00 72.31 188 SER A CA 1
ATOM 1541 C C . SER A 1 188 ? 32.241 6.044 -15.101 1.00 72.31 188 SER A C 1
ATOM 1543 O O . SER A 1 188 ? 33.463 5.996 -15.232 1.00 72.31 188 SER A O 1
ATOM 1545 N N . SER A 1 189 ? 31.481 6.753 -15.948 1.00 76.00 189 SER A N 1
ATOM 1546 C CA . SER A 1 189 ? 32.049 7.499 -17.086 1.00 76.00 189 SER A CA 1
ATOM 1547 C C . SER A 1 189 ? 33.041 8.585 -16.655 1.00 76.00 189 SER A C 1
ATOM 1549 O O . SER A 1 189 ? 33.978 8.886 -17.390 1.00 76.00 189 SER A O 1
ATOM 1551 N N . ARG A 1 190 ? 32.854 9.158 -15.460 1.00 82.31 190 ARG A N 1
ATOM 1552 C CA . ARG A 1 190 ? 33.756 10.150 -14.851 1.00 82.31 190 ARG A CA 1
ATOM 1553 C C . ARG A 1 190 ? 34.869 9.534 -14.001 1.00 82.31 190 ARG A C 1
ATOM 1555 O O . ARG A 1 190 ? 35.685 10.271 -13.463 1.00 82.31 190 ARG A O 1
ATOM 1562 N N . ARG A 1 191 ? 34.922 8.201 -13.897 1.00 75.62 191 ARG A N 1
ATOM 1563 C CA . ARG A 1 191 ? 35.876 7.447 -13.063 1.00 75.62 191 ARG A CA 1
ATOM 1564 C C . ARG A 1 191 ? 35.806 7.814 -11.574 1.00 75.62 191 ARG A C 1
ATOM 1566 O O . ARG A 1 191 ? 36.794 7.716 -10.852 1.00 75.62 191 ARG A O 1
ATOM 1573 N N . GLU A 1 192 ? 34.632 8.223 -11.105 1.00 78.75 192 GLU A N 1
ATOM 1574 C CA . GLU A 1 192 ? 34.387 8.546 -9.702 1.00 78.75 192 GLU A CA 1
ATOM 1575 C C . GLU A 1 192 ? 34.171 7.264 -8.878 1.00 78.75 192 GLU A C 1
ATOM 1577 O O . GLU A 1 192 ? 33.526 6.300 -9.317 1.00 78.75 192 GLU A O 1
ATOM 1582 N N . LYS A 1 193 ? 34.686 7.249 -7.641 1.00 67.94 193 LYS A N 1
ATOM 1583 C CA . LYS A 1 193 ? 34.408 6.163 -6.695 1.00 67.94 193 LYS A CA 1
ATOM 1584 C C . LYS A 1 193 ? 32.955 6.258 -6.233 1.00 67.94 193 LYS A C 1
ATOM 1586 O O . LYS A 1 193 ? 32.550 7.259 -5.649 1.00 67.94 193 LYS A O 1
ATOM 1591 N N . VAL A 1 194 ? 32.189 5.191 -6.445 1.00 67.00 194 VAL A N 1
ATOM 1592 C CA . VAL A 1 194 ? 30.852 5.038 -5.865 1.00 67.00 194 VAL A CA 1
ATOM 1593 C C . VAL A 1 194 ? 30.975 4.114 -4.653 1.00 67.00 194 VAL A C 1
ATOM 1595 O O . VAL A 1 194 ? 31.451 2.989 -4.817 1.00 67.00 194 VAL A O 1
ATOM 1598 N N . PRO A 1 195 ? 30.601 4.560 -3.441 1.00 65.44 195 PRO A N 1
ATOM 1599 C CA . PRO A 1 195 ? 30.652 3.702 -2.267 1.00 65.44 195 PRO A CA 1
ATOM 1600 C C . PRO A 1 195 ? 29.680 2.521 -2.425 1.00 65.44 195 PRO A C 1
ATOM 1602 O O . PRO A 1 195 ? 28.586 2.703 -2.974 1.00 65.44 195 PRO A O 1
ATOM 1605 N N . PRO A 1 196 ? 30.057 1.318 -1.955 1.00 64.69 196 PRO A N 1
ATOM 1606 C CA . PRO A 1 196 ? 29.149 0.187 -1.937 1.00 64.69 196 PRO A CA 1
ATOM 1607 C C . PRO A 1 196 ? 27.909 0.514 -1.103 1.00 64.69 196 PRO A C 1
ATOM 1609 O O . PRO A 1 196 ? 27.982 1.134 -0.043 1.00 64.69 196 PRO A O 1
ATOM 1612 N N . THR A 1 197 ? 26.758 0.104 -1.614 1.00 66.50 197 THR A N 1
ATOM 1613 C CA . THR A 1 197 ? 25.491 0.099 -0.882 1.00 66.50 197 THR A CA 1
ATOM 1614 C C . THR A 1 197 ? 25.324 -1.215 -0.117 1.00 66.50 197 THR A C 1
ATOM 1616 O O . THR A 1 197 ? 26.110 -2.151 -0.272 1.00 66.50 197 THR A O 1
ATOM 1619 N N . VAL A 1 198 ? 24.271 -1.302 0.701 1.00 66.88 198 VAL A N 1
ATOM 1620 C CA . VAL A 1 198 ? 23.824 -2.570 1.297 1.00 66.88 198 VAL A CA 1
ATOM 1621 C C . VAL A 1 198 ? 23.586 -3.600 0.187 1.00 66.88 198 VAL A C 1
ATOM 1623 O O . VAL A 1 198 ? 23.157 -3.241 -0.911 1.00 66.88 198 VAL A O 1
ATOM 1626 N N . SER A 1 199 ? 23.877 -4.872 0.471 1.00 75.62 199 SER A N 1
ATOM 1627 C CA . SER A 1 199 ? 23.649 -5.983 -0.456 1.00 75.62 199 SER A CA 1
ATOM 1628 C C . SER A 1 199 ? 22.216 -5.964 -0.994 1.00 75.62 199 SER A C 1
ATOM 1630 O O . SER A 1 199 ? 21.255 -5.844 -0.236 1.00 75.62 199 SER A O 1
ATOM 1632 N N . ASN A 1 200 ? 22.070 -6.079 -2.310 1.00 77.44 200 ASN A N 1
ATOM 1633 C CA . ASN A 1 200 ? 20.792 -6.253 -2.981 1.00 77.44 200 ASN A CA 1
ATOM 1634 C C . ASN A 1 200 ? 20.753 -7.642 -3.611 1.00 77.44 200 ASN A C 1
ATOM 1636 O O . ASN A 1 200 ? 21.723 -8.081 -4.229 1.00 77.44 200 ASN A O 1
ATOM 1640 N N . ILE A 1 201 ? 19.620 -8.322 -3.467 1.00 77.19 201 ILE A N 1
ATOM 1641 C CA . ILE A 1 201 ? 19.355 -9.614 -4.092 1.00 77.19 201 ILE A CA 1
ATOM 1642 C C . ILE A 1 201 ? 18.025 -9.493 -4.823 1.00 77.19 201 ILE A C 1
ATOM 1644 O O . ILE A 1 201 ? 16.993 -9.188 -4.217 1.00 77.19 201 ILE A O 1
ATOM 1648 N N . PHE A 1 202 ? 18.049 -9.750 -6.124 1.00 82.06 202 PHE A N 1
ATOM 1649 C CA . PHE A 1 202 ? 16.866 -9.801 -6.969 1.00 82.06 202 PHE A CA 1
ATOM 1650 C C . PHE A 1 202 ? 16.749 -11.172 -7.611 1.00 82.06 202 PHE A C 1
ATOM 1652 O O . PHE A 1 202 ? 17.753 -11.813 -7.910 1.00 82.06 202 PHE A O 1
ATOM 1659 N N . ALA A 1 203 ? 15.520 -11.612 -7.831 1.00 74.31 203 ALA A N 1
ATOM 1660 C CA . ALA A 1 203 ? 15.226 -12.830 -8.563 1.00 74.31 203 ALA A CA 1
ATOM 1661 C C . ALA A 1 203 ? 14.393 -12.489 -9.793 1.00 74.31 203 ALA A C 1
ATOM 1663 O O . ALA A 1 203 ? 13.403 -11.772 -9.685 1.00 74.31 203 ALA A O 1
ATOM 1664 N N . ILE A 1 204 ? 14.793 -12.999 -10.947 1.00 78.12 204 ILE A N 1
ATOM 1665 C CA . ILE A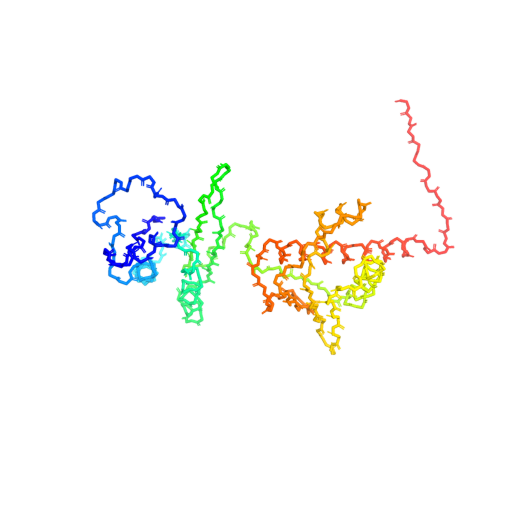 1 204 ? 14.077 -12.874 -12.209 1.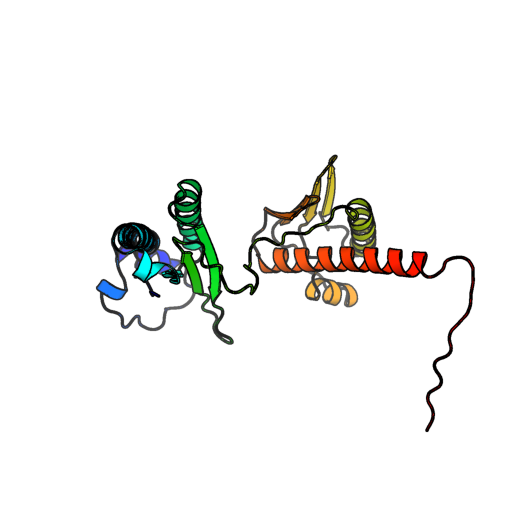00 78.12 204 ILE A CA 1
ATOM 1666 C C . ILE A 1 204 ? 13.573 -14.271 -12.562 1.00 78.12 204 ILE A C 1
ATOM 1668 O O . ILE A 1 204 ? 14.341 -15.229 -12.592 1.00 78.12 204 ILE A O 1
ATOM 1672 N N . GLU A 1 205 ? 12.269 -14.371 -12.780 1.00 69.25 205 GLU A N 1
ATOM 1673 C CA . GLU A 1 205 ? 11.556 -15.579 -13.190 1.00 69.25 205 GLU A CA 1
ATOM 1674 C C . GLU A 1 205 ? 10.729 -15.238 -14.439 1.00 69.25 205 GLU A C 1
ATOM 1676 O O . GLU A 1 205 ? 10.468 -14.064 -14.716 1.00 69.25 205 GLU A O 1
ATOM 1681 N N . ALA A 1 206 ? 10.258 -16.248 -15.175 1.00 64.94 206 ALA A N 1
ATOM 1682 C CA . ALA A 1 206 ? 9.557 -16.061 -16.454 1.00 64.94 206 ALA A CA 1
ATOM 1683 C C . ALA A 1 206 ? 8.362 -15.087 -16.402 1.00 64.94 206 ALA A C 1
ATOM 1685 O O . ALA A 1 206 ? 7.992 -14.513 -17.423 1.00 64.94 206 ALA A O 1
ATOM 1686 N N . THR A 1 207 ? 7.749 -14.904 -15.228 1.00 62.16 207 THR A N 1
ATOM 1687 C CA . THR A 1 207 ? 6.547 -14.073 -15.069 1.00 62.16 207 THR A CA 1
ATOM 1688 C C . THR A 1 207 ? 6.719 -12.845 -14.166 1.00 62.16 207 THR A C 1
ATOM 1690 O O . THR A 1 207 ? 5.781 -12.054 -14.004 1.00 62.16 207 THR A O 1
ATOM 1693 N N . ARG A 1 208 ? 7.882 -12.683 -13.515 1.00 66.31 208 ARG A N 1
ATOM 1694 C CA . ARG A 1 208 ? 8.061 -11.681 -12.450 1.00 66.31 208 ARG A CA 1
ATOM 1695 C C . ARG A 1 208 ? 9.520 -11.392 -12.110 1.00 66.31 208 ARG A C 1
ATOM 1697 O O . ARG A 1 208 ? 10.394 -12.236 -12.267 1.00 66.31 208 ARG A O 1
ATOM 1704 N N . ILE A 1 209 ? 9.739 -10.215 -11.525 1.00 72.94 209 ILE A N 1
ATOM 1705 C CA . ILE A 1 209 ? 10.981 -9.849 -10.836 1.00 72.94 209 ILE A CA 1
ATOM 1706 C C . ILE A 1 209 ? 10.652 -9.658 -9.356 1.00 72.94 209 ILE A C 1
ATOM 1708 O O . ILE A 1 209 ? 9.720 -8.931 -9.011 1.00 72.94 209 ILE A O 1
ATOM 1712 N N . GLN A 1 210 ? 11.403 -10.310 -8.478 1.00 65.75 210 GLN A N 1
ATOM 1713 C CA . GLN A 1 210 ? 11.228 -10.268 -7.032 1.00 65.75 210 GLN A CA 1
ATOM 1714 C C . GLN A 1 210 ? 12.386 -9.531 -6.362 1.00 65.75 210 GLN A C 1
ATOM 1716 O O . GLN A 1 210 ? 13.555 -9.726 -6.703 1.00 65.75 210 GLN A O 1
ATOM 1721 N N . TRP A 1 211 ? 12.052 -8.726 -5.355 1.00 74.44 211 TRP A N 1
ATOM 1722 C CA . TRP A 1 211 ? 13.024 -8.153 -4.435 1.00 74.44 211 TRP A CA 1
ATOM 1723 C C . TRP A 1 211 ? 13.252 -9.129 -3.279 1.00 74.44 211 TRP A C 1
ATOM 1725 O O . TRP A 1 211 ? 12.383 -9.291 -2.429 1.00 74.44 211 TRP A O 1
ATOM 1735 N N . VAL A 1 212 ? 14.393 -9.819 -3.277 1.00 64.38 212 VAL A N 1
ATOM 1736 C CA . VAL A 1 212 ? 14.724 -10.838 -2.265 1.00 64.38 212 VAL A CA 1
ATOM 1737 C C . VAL A 1 212 ? 15.394 -10.196 -1.048 1.00 64.38 212 VAL A C 1
ATOM 1739 O O . VAL A 1 212 ? 15.123 -10.583 0.083 1.00 64.38 212 VAL A O 1
ATOM 1742 N N . HIS A 1 213 ? 16.266 -9.207 -1.266 1.00 65.12 213 HIS A N 1
ATOM 1743 C CA . HIS A 1 213 ? 16.966 -8.487 -0.200 1.00 65.12 213 HIS A CA 1
ATOM 1744 C C . HIS A 1 213 ? 17.426 -7.100 -0.676 1.00 65.12 213 HIS A C 1
ATOM 1746 O O . HIS A 1 213 ? 17.759 -6.924 -1.848 1.00 65.12 213 HIS A O 1
ATOM 1752 N N . GLY A 1 214 ? 17.451 -6.114 0.220 1.00 70.44 214 GLY A N 1
ATOM 1753 C CA . GLY A 1 214 ? 17.956 -4.758 -0.023 1.00 70.44 214 GLY A CA 1
ATOM 1754 C C . GLY A 1 214 ? 17.277 -3.723 0.876 1.00 70.44 214 GLY A C 1
ATOM 1755 O O . GLY A 1 214 ? 16.317 -4.034 1.579 1.00 70.44 214 GLY A O 1
ATOM 1756 N N . CYS A 1 215 ? 17.758 -2.479 0.849 1.00 60.41 215 CYS A N 1
ATOM 1757 C CA . CYS A 1 215 ? 17.257 -1.406 1.721 1.00 60.41 215 CYS A CA 1
ATOM 1758 C C . CYS A 1 215 ? 16.546 -0.252 0.990 1.00 60.41 215 CYS A C 1
ATOM 1760 O O . CYS A 1 215 ? 15.954 0.601 1.648 1.00 60.41 215 CYS A O 1
ATOM 1762 N N . ASP A 1 216 ? 16.586 -0.208 -0.347 1.00 70.38 216 ASP A N 1
ATOM 1763 C CA . ASP A 1 216 ? 16.040 0.896 -1.146 1.00 70.38 216 ASP A CA 1
ATOM 1764 C C . ASP A 1 216 ? 15.149 0.389 -2.294 1.00 70.38 216 ASP A C 1
ATOM 1766 O O . ASP A 1 216 ? 15.600 -0.242 -3.252 1.00 70.38 216 ASP A O 1
ATOM 1770 N N . PHE A 1 217 ? 13.857 0.714 -2.222 1.00 60.62 217 PHE A N 1
ATOM 1771 C CA . PHE A 1 217 ? 12.893 0.347 -3.256 1.00 60.62 217 PHE A CA 1
ATOM 1772 C C . PHE A 1 217 ? 13.133 1.075 -4.588 1.00 60.62 217 PHE A C 1
ATOM 1774 O O . PHE A 1 217 ? 12.842 0.517 -5.641 1.00 60.62 217 PHE A O 1
ATOM 1781 N N . GLN A 1 218 ? 13.661 2.302 -4.592 1.00 70.69 218 GLN A N 1
ATOM 1782 C CA . GLN A 1 218 ? 13.967 3.010 -5.842 1.00 70.69 218 GLN A CA 1
ATOM 1783 C C . GLN A 1 218 ? 15.081 2.298 -6.617 1.00 70.69 218 GLN A C 1
ATOM 1785 O O . GLN A 1 218 ? 15.056 2.245 -7.851 1.00 70.69 218 GLN A O 1
ATOM 1790 N N . ILE A 1 219 ? 16.019 1.679 -5.896 1.00 77.19 219 ILE A N 1
ATOM 1791 C CA . ILE A 1 219 ? 17.039 0.801 -6.473 1.00 77.19 219 ILE A CA 1
ATOM 1792 C C . ILE A 1 219 ? 16.373 -0.423 -7.125 1.00 77.19 219 ILE A C 1
ATOM 1794 O O . ILE A 1 219 ? 16.618 -0.682 -8.303 1.00 77.19 219 ILE A O 1
ATOM 1798 N N . PHE A 1 220 ? 15.450 -1.101 -6.438 1.00 74.88 220 PHE A N 1
ATOM 1799 C CA . PHE A 1 220 ? 14.693 -2.224 -7.011 1.00 74.88 220 PHE A CA 1
ATOM 1800 C C . PHE A 1 220 ? 13.794 -1.823 -8.200 1.00 74.88 220 PHE A C 1
ATOM 1802 O O . PHE A 1 220 ? 13.745 -2.504 -9.223 1.00 74.88 220 PHE A O 1
ATOM 1809 N N . TYR A 1 221 ? 13.105 -0.688 -8.122 1.00 71.19 221 TYR A N 1
ATOM 1810 C CA . TYR A 1 221 ? 12.232 -0.203 -9.191 1.00 71.19 221 TYR A CA 1
ATOM 1811 C C . TYR A 1 221 ? 13.020 0.179 -10.448 1.00 71.19 221 TYR A C 1
ATOM 1813 O O . TYR A 1 221 ? 12.637 -0.167 -11.568 1.00 71.19 221 TYR A O 1
ATOM 1821 N N . SER A 1 222 ? 14.154 0.862 -10.273 1.00 79.75 222 SER A N 1
ATOM 1822 C CA . SER A 1 222 ? 15.060 1.153 -11.385 1.00 79.75 222 SER A CA 1
ATOM 1823 C C . SER A 1 222 ? 15.669 -0.118 -11.981 1.00 79.75 222 SER A C 1
ATOM 1825 O O . SER A 1 222 ? 15.889 -0.153 -13.190 1.00 79.75 222 SER A O 1
ATOM 1827 N N . PHE A 1 223 ? 15.870 -1.166 -11.173 1.00 83.56 223 PHE A N 1
ATOM 1828 C CA . PHE A 1 223 ? 16.302 -2.480 -11.650 1.00 83.56 223 PHE A CA 1
ATOM 1829 C C . PHE A 1 223 ? 15.230 -3.120 -12.533 1.00 83.56 223 PHE A C 1
ATOM 1831 O O . PHE A 1 223 ? 15.519 -3.511 -13.657 1.00 83.56 223 PHE A O 1
ATOM 1838 N N . CYS A 1 224 ? 13.967 -3.121 -12.096 1.00 76.00 224 CYS A N 1
ATOM 1839 C CA . CYS A 1 224 ? 12.857 -3.639 -12.900 1.00 76.00 224 CYS A CA 1
ATOM 1840 C C . CYS A 1 224 ? 12.742 -2.926 -14.257 1.00 76.00 224 CYS A C 1
ATOM 1842 O O . CYS A 1 224 ? 12.584 -3.579 -15.284 1.00 76.00 224 CYS A O 1
ATOM 1844 N N . LYS A 1 225 ? 12.873 -1.591 -14.279 1.00 76.62 225 LYS A N 1
ATOM 1845 C CA . LYS A 1 225 ? 12.895 -0.808 -15.528 1.00 76.62 225 LYS A CA 1
ATOM 1846 C C . LYS A 1 225 ? 14.063 -1.173 -16.432 1.00 76.62 225 LYS A C 1
ATOM 1848 O O . LYS A 1 225 ? 13.905 -1.229 -17.643 1.00 76.62 225 LYS A O 1
ATOM 1853 N N . PHE A 1 226 ? 15.235 -1.379 -15.848 1.00 83.88 226 PHE A N 1
ATOM 1854 C CA . PHE A 1 226 ? 16.415 -1.771 -16.598 1.00 83.88 226 PHE A CA 1
ATOM 1855 C C . PHE A 1 226 ? 16.224 -3.135 -17.269 1.00 83.88 226 PHE A C 1
ATOM 1857 O O . PHE A 1 226 ? 16.451 -3.242 -18.469 1.00 83.88 226 PHE A O 1
ATOM 1864 N N . ILE A 1 227 ? 15.720 -4.134 -16.538 1.00 81.12 227 ILE A N 1
ATOM 1865 C CA . ILE A 1 227 ? 15.418 -5.461 -17.097 1.00 81.12 227 ILE A CA 1
ATOM 1866 C C . ILE A 1 227 ? 14.357 -5.384 -18.200 1.00 81.12 227 ILE A C 1
ATOM 1868 O O . ILE A 1 227 ? 14.501 -6.033 -19.231 1.00 81.12 227 ILE A O 1
ATOM 1872 N N . LEU A 1 228 ? 13.333 -4.548 -18.022 1.00 72.69 228 LEU A N 1
ATOM 1873 C CA . LEU A 1 228 ? 12.317 -4.288 -19.043 1.00 72.69 228 LEU A CA 1
ATOM 1874 C C . LEU A 1 228 ? 12.915 -3.750 -20.346 1.00 72.69 228 LEU A C 1
ATOM 1876 O O . LEU A 1 228 ? 12.664 -4.311 -21.406 1.00 72.69 228 LEU A O 1
ATOM 1880 N N . VAL A 1 229 ? 13.769 -2.728 -20.263 1.00 76.50 229 VAL A N 1
ATOM 1881 C CA . VAL A 1 229 ? 14.452 -2.167 -21.440 1.00 76.50 229 VAL A CA 1
ATOM 1882 C C . VAL A 1 229 ? 15.344 -3.211 -22.114 1.00 76.50 229 VAL A C 1
ATOM 1884 O O . VAL A 1 229 ? 15.375 -3.294 -23.340 1.00 76.50 229 VAL A O 1
ATOM 1887 N N . LEU A 1 230 ? 16.054 -4.034 -21.335 1.00 75.00 230 LEU A N 1
ATOM 1888 C CA . LEU A 1 230 ? 16.852 -5.128 -21.895 1.00 75.00 230 LEU A CA 1
ATOM 1889 C C . LEU A 1 230 ? 15.979 -6.143 -22.649 1.00 75.00 230 LEU A C 1
ATOM 1891 O O . LEU A 1 230 ? 16.415 -6.637 -23.691 1.00 75.00 230 LEU A O 1
ATOM 1895 N N . SER A 1 231 ? 14.767 -6.411 -22.150 1.00 67.50 231 SER A N 1
ATOM 1896 C CA . SER A 1 231 ? 13.786 -7.304 -22.775 1.00 67.50 231 SER A CA 1
ATOM 1897 C C . SER A 1 231 ? 13.213 -6.724 -24.072 1.00 67.50 231 SER A C 1
ATOM 1899 O O . SER A 1 231 ? 13.244 -7.394 -25.099 1.00 67.50 231 SER A O 1
ATOM 1901 N N . GLU A 1 232 ? 12.767 -5.464 -24.065 1.00 67.94 232 GLU A N 1
ATOM 1902 C CA . GLU A 1 232 ? 12.208 -4.770 -25.242 1.00 67.94 232 GLU A CA 1
ATOM 1903 C C . GLU A 1 232 ? 13.243 -4.643 -26.373 1.00 67.94 232 GLU A C 1
ATOM 1905 O O . GLU A 1 232 ? 12.948 -4.863 -27.546 1.00 67.94 232 GLU A O 1
ATOM 1910 N N . GLN A 1 233 ? 14.508 -4.375 -26.029 1.00 63.69 233 GLN A N 1
ATOM 1911 C CA . GLN A 1 233 ? 15.602 -4.385 -27.003 1.00 63.69 233 GLN A CA 1
ATOM 1912 C C . GLN A 1 233 ? 15.845 -5.775 -27.611 1.00 63.69 233 GLN A C 1
ATOM 1914 O O . GLN A 1 233 ? 16.460 -5.870 -28.670 1.00 63.69 233 GLN A O 1
ATOM 1919 N N . SER A 1 234 ? 15.469 -6.867 -26.937 1.00 57.72 234 SER A N 1
ATOM 1920 C CA . SER A 1 234 ? 15.593 -8.218 -27.505 1.00 57.72 234 SER A CA 1
ATOM 1921 C C . SER A 1 234 ? 14.502 -8.458 -28.543 1.00 57.72 234 SER A C 1
ATOM 1923 O O . SER A 1 234 ? 14.809 -8.927 -29.634 1.00 57.72 234 SER A O 1
ATOM 1925 N N . GLU A 1 235 ? 13.266 -8.050 -28.246 1.00 56.72 235 GLU A N 1
ATOM 1926 C CA . GLU A 1 235 ? 12.126 -8.154 -29.168 1.00 56.72 235 GLU A CA 1
ATOM 1927 C C . GLU A 1 235 ? 12.352 -7.338 -30.448 1.00 56.72 235 GLU A C 1
ATOM 1929 O O . GLU A 1 235 ? 12.246 -7.884 -31.543 1.00 56.72 235 GLU A O 1
ATOM 1934 N N . ALA A 1 236 ? 12.816 -6.088 -30.336 1.00 56.72 236 ALA A N 1
ATOM 1935 C CA . ALA A 1 236 ? 13.121 -5.249 -31.500 1.00 56.72 236 ALA A CA 1
ATOM 1936 C C . ALA A 1 236 ? 14.267 -5.803 -32.374 1.00 56.72 236 ALA A C 1
ATOM 1938 O O . ALA A 1 236 ? 14.280 -5.610 -33.589 1.00 56.72 236 ALA A O 1
ATOM 1939 N N . THR A 1 237 ? 15.231 -6.516 -31.778 1.00 53.47 237 THR A N 1
ATOM 1940 C CA . THR A 1 237 ? 16.325 -7.159 -32.531 1.00 53.47 237 THR A CA 1
ATOM 1941 C C . THR A 1 237 ? 15.831 -8.410 -33.271 1.00 53.47 237 THR A C 1
ATOM 1943 O O . THR A 1 237 ? 16.305 -8.702 -34.370 1.00 53.47 237 THR A O 1
ATOM 1946 N N . LEU A 1 238 ? 14.850 -9.129 -32.715 1.00 53.03 238 LEU A N 1
ATOM 1947 C CA . LEU A 1 238 ? 14.189 -10.277 -33.351 1.00 53.03 238 LEU A CA 1
ATOM 1948 C C . LEU A 1 238 ? 13.233 -9.840 -34.481 1.00 53.03 238 LEU A C 1
ATOM 1950 O O . LEU A 1 238 ? 13.184 -10.472 -35.536 1.00 53.03 238 LEU A O 1
ATOM 1954 N N . GLU A 1 239 ? 12.528 -8.718 -34.324 1.00 52.16 239 GLU A N 1
ATOM 1955 C CA . GLU A 1 239 ? 11.690 -8.132 -35.384 1.00 52.16 239 GLU A CA 1
ATOM 1956 C C . GLU A 1 239 ? 12.526 -7.537 -36.530 1.00 52.16 239 GLU A C 1
ATOM 1958 O O . GLU A 1 239 ? 12.256 -7.790 -37.702 1.00 52.16 239 GLU A O 1
ATOM 1963 N N . ALA A 1 240 ? 13.615 -6.825 -36.226 1.00 48.69 240 ALA A N 1
ATOM 1964 C CA . ALA A 1 240 ? 14.505 -6.279 -37.255 1.00 48.69 240 ALA A CA 1
ATOM 1965 C C . ALA A 1 240 ? 15.289 -7.363 -38.023 1.00 48.69 240 ALA A C 1
ATOM 1967 O O . ALA A 1 240 ? 15.654 -7.160 -39.181 1.00 48.69 240 ALA A O 1
ATOM 1968 N N . SER A 1 241 ? 15.549 -8.519 -37.404 1.00 47.72 241 SER A N 1
ATOM 1969 C CA . SER A 1 241 ? 16.179 -9.664 -38.078 1.00 47.72 241 SER A CA 1
ATOM 1970 C C . SER A 1 241 ? 15.186 -10.512 -38.880 1.00 47.72 241 SER A C 1
ATOM 1972 O O . SER A 1 241 ? 15.588 -11.116 -39.870 1.00 47.72 241 SER A O 1
ATOM 1974 N N . SER A 1 242 ? 13.893 -10.503 -38.534 1.00 44.69 242 SER A N 1
ATOM 1975 C CA . SER A 1 242 ? 12.833 -11.163 -39.317 1.00 44.69 242 SER A CA 1
ATOM 1976 C C . SER A 1 242 ? 12.307 -10.316 -40.484 1.00 44.69 242 SER A C 1
ATOM 1978 O O . SER A 1 242 ? 11.851 -10.877 -41.478 1.00 44.69 242 SER A O 1
ATOM 1980 N N . LEU A 1 243 ? 12.439 -8.986 -40.423 1.00 43.66 243 LEU A N 1
ATOM 1981 C CA . LEU A 1 243 ? 12.154 -8.077 -41.545 1.00 43.66 243 LEU A CA 1
ATOM 1982 C C . LEU A 1 243 ? 13.267 -8.037 -42.607 1.00 43.66 243 LEU A C 1
ATOM 1984 O O . LEU A 1 243 ? 13.018 -7.610 -43.729 1.00 43.66 243 LEU A O 1
ATOM 1988 N N . ASN A 1 244 ? 14.467 -8.526 -42.287 1.00 41.03 244 ASN A N 1
ATOM 1989 C CA . ASN A 1 244 ? 15.572 -8.694 -43.236 1.00 41.03 244 ASN A CA 1
ATOM 1990 C C . ASN A 1 244 ? 15.664 -10.145 -43.745 1.00 41.03 244 ASN A C 1
ATOM 1992 O O . ASN A 1 244 ? 16.742 -10.737 -43.803 1.00 41.03 244 ASN A O 1
ATOM 1996 N N . GLY A 1 245 ? 14.514 -10.727 -44.101 1.00 38.09 245 GLY A N 1
ATOM 1997 C CA . GLY A 1 245 ? 14.461 -11.929 -44.937 1.00 38.09 245 GLY A CA 1
ATOM 1998 C C . GLY A 1 245 ? 14.996 -11.642 -46.352 1.00 38.09 245 GLY A C 1
ATOM 1999 O O . GLY A 1 245 ? 14.997 -10.491 -46.783 1.00 38.09 245 GLY A O 1
ATOM 2000 N N . PRO A 1 246 ? 15.459 -12.662 -47.098 1.00 40.38 246 PRO A N 1
ATOM 2001 C CA . PRO A 1 246 ? 16.461 -12.533 -48.164 1.00 40.38 246 PRO A CA 1
ATOM 2002 C C . PRO A 1 246 ? 15.973 -11.919 -49.489 1.00 40.38 246 PRO A C 1
ATOM 2004 O O . PRO A 1 246 ? 16.626 -12.109 -50.508 1.00 40.38 246 PRO A O 1
ATOM 2007 N N . ASN A 1 247 ? 14.877 -11.163 -49.504 1.00 41.22 247 ASN A N 1
ATOM 2008 C CA . ASN A 1 247 ? 14.438 -10.430 -50.688 1.00 41.22 247 ASN A CA 1
ATOM 2009 C C . ASN A 1 247 ? 14.411 -8.936 -50.377 1.00 41.22 247 ASN A C 1
ATOM 2011 O O . ASN A 1 247 ? 13.449 -8.404 -49.827 1.00 41.22 247 ASN A O 1
ATOM 2015 N N . GLY A 1 248 ? 15.520 -8.279 -50.714 1.00 44.75 248 GLY A N 1
ATOM 2016 C CA . GLY A 1 248 ? 15.649 -6.838 -50.631 1.00 44.75 248 GLY A CA 1
ATOM 2017 C C . GLY A 1 248 ? 14.714 -6.133 -51.606 1.00 44.75 248 GLY A C 1
ATOM 2018 O O . GLY A 1 248 ? 14.740 -6.403 -52.799 1.00 44.75 248 GLY A O 1
ATOM 2019 N N . GLU A 1 249 ? 13.963 -5.162 -51.098 1.00 33.91 249 GLU A N 1
ATOM 2020 C CA . GLU A 1 249 ? 13.560 -3.990 -51.868 1.00 33.91 249 GLU A CA 1
ATOM 2021 C C . GLU A 1 249 ? 13.368 -2.808 -50.911 1.00 33.91 249 GLU A C 1
ATOM 2023 O O . GLU A 1 249 ? 12.448 -2.750 -50.093 1.00 33.91 249 GLU A O 1
ATOM 2028 N N . ILE A 1 250 ? 14.306 -1.863 -50.981 1.00 35.12 250 ILE A N 1
ATOM 2029 C CA . ILE A 1 250 ? 14.300 -0.620 -50.210 1.00 35.12 250 ILE A CA 1
ATOM 2030 C C . ILE A 1 250 ? 13.182 0.269 -50.769 1.00 35.12 250 ILE A C 1
ATOM 2032 O O . ILE A 1 250 ? 13.349 0.902 -51.813 1.00 35.12 250 ILE A O 1
ATOM 2036 N N . ARG A 1 251 ? 12.047 0.370 -50.068 1.00 30.12 251 ARG A N 1
ATOM 2037 C CA . ARG A 1 251 ? 11.038 1.397 -50.367 1.00 30.12 251 ARG A CA 1
ATOM 2038 C C . ARG A 1 251 ? 11.561 2.771 -49.934 1.00 30.12 251 ARG A C 1
ATOM 2040 O O . ARG A 1 251 ? 11.522 3.120 -48.757 1.00 30.12 251 ARG A O 1
ATOM 2047 N N . ARG A 1 252 ? 12.054 3.558 -50.899 1.00 32.47 252 ARG A N 1
ATOM 2048 C CA . ARG A 1 252 ? 12.299 5.002 -50.739 1.00 32.47 252 ARG A CA 1
ATOM 2049 C C . ARG A 1 252 ? 10.958 5.721 -50.583 1.00 32.47 252 ARG A C 1
ATOM 2051 O O . ARG A 1 252 ? 10.126 5.662 -51.483 1.00 32.47 252 ARG A O 1
ATOM 2058 N N . ILE A 1 253 ? 10.771 6.425 -49.472 1.00 32.06 253 ILE A N 1
ATOM 2059 C CA . ILE A 1 253 ? 9.663 7.370 -49.299 1.00 32.06 253 ILE A CA 1
ATOM 2060 C C . ILE A 1 253 ? 10.071 8.679 -49.989 1.00 32.06 253 ILE A C 1
ATOM 2062 O O . ILE A 1 253 ? 11.043 9.316 -49.589 1.00 32.06 253 ILE A O 1
ATOM 2066 N N . HIS A 1 254 ? 9.364 9.028 -51.065 1.00 28.72 254 HIS A N 1
ATOM 2067 C CA . HIS A 1 254 ? 9.402 10.347 -51.701 1.00 28.72 254 HIS A CA 1
ATOM 2068 C C . HIS A 1 254 ? 8.649 11.346 -50.815 1.00 28.72 254 HIS A C 1
ATOM 2070 O O . HIS A 1 254 ? 7.518 11.075 -50.417 1.00 28.72 254 HIS A O 1
ATOM 2076 N N . ILE A 1 255 ? 9.261 12.495 -50.537 1.00 29.36 255 ILE A N 1
ATOM 2077 C CA . ILE A 1 255 ? 8.570 13.677 -50.015 1.00 29.36 255 ILE A CA 1
ATOM 2078 C C . ILE A 1 255 ? 8.519 14.661 -51.186 1.00 29.36 255 ILE A C 1
ATOM 2080 O O . ILE A 1 255 ? 9.571 15.035 -51.703 1.00 29.36 255 ILE A O 1
ATOM 2084 N N . GLN A 1 256 ? 7.312 14.993 -51.642 1.00 34.97 256 GLN A N 1
ATOM 2085 C CA . GLN A 1 256 ? 7.067 16.048 -52.625 1.00 34.97 256 GLN A CA 1
ATOM 2086 C C . GLN A 1 256 ? 6.625 17.325 -51.903 1.00 34.97 256 GLN A C 1
ATOM 2088 O O . GLN A 1 256 ? 5.706 17.261 -51.088 1.00 34.97 256 GLN A O 1
ATOM 2093 N N . GLU A 1 257 ? 7.336 18.397 -52.278 1.00 36.94 257 GLU A N 1
ATOM 2094 C CA . GLU A 1 257 ? 7.151 19.857 -52.118 1.00 36.94 257 GLU A CA 1
ATOM 2095 C C . GLU A 1 257 ? 6.907 20.451 -50.721 1.00 36.94 257 GLU A C 1
ATOM 2097 O O . GLU A 1 257 ? 5.796 20.335 -50.161 1.00 36.94 257 GLU A O 1
#

Organism: Meyerozyma guilliermondii (strain ATCC 6260 / CBS 566 / DSM 6381 / JCM 1539 / NBRC 10279 / NRRL Y-324) (NCBI:txid294746)

pLDDT: mean 73.63, std 17.5, range [28.72, 98.31]

Secondary structure (DSSP, 8-state):
-B----BSSHHHHHHHHHT-SSPPS-----HHHHB-TTHHHHHHHHHHHHHHHHHHH-HHHHTT--EEEEE-STTHHHHHHHHHHHHHHTTS-SEEEEEEEE-TT-S-EEEEEEEESSS-PPPSS--TT--B---TTTHHHHHHHHHHHHHHHHTT-TT---EEEEETTEEEEEESS-TTSHHHHHHHHTTPPPPPPSPEEEEEETTEEEEEE-S-HHHHHHHHHHHHHHHHHHHHHHHHHHS--S-----------

InterPro domains:
  IPR010286 METTL16/RlmF family [PF05971] (1-116)
  IPR010286 METTL16/RlmF family [PTHR13393] (1-225)
  IPR029063 S-adenosyl-L-methionine-dependent methyltransferase superfamily [G3DSA:3.40.50.150] (1-118)

Sequence (257 aa):
MCNPPFYANSDDLYERSKFKNSKPNELLSSHSEMFYEGGEVQFIKDLLDDSIKLAKEKPETVKTCWFSSQIGIRSNCFKVESALNEAKAAKKITQFRIDKLQTPGSSTSRWVVAWSTHWWRWPAGKAIYTVKLDIKKVHHDIVRKLEKELAAIEKYYPQLACNLQLSCEKLVVRTTVPFWTRKFRRASSRREKVPPTVSNIFAIEATRIQWVHGCDFQIFYSFCKFILVLSEQSEATLEASSLNGPNGEIRRIHIQE

Radius of gyration: 24.44 Å; chains: 1; bounding box: 63×46×78 Å